Protein AF-X1CPL2-F1 (afdb_monomer_lite)

InterPro domains:
  IPR000212 UvrD-like helicase [PTHR11070] (1-160)
  IPR014017 UvrD-like helicase, C-terminal [PF13361] (1-153)
  IPR014017 UvrD-like helicase, C-terminal [PS51217] (1-204)
  IPR027417 P-loop containing nucleoside triphosphate hydrolase [G3DSA:3.40.50.300] (1-91)
  IPR027417 P-loop containing nucleoside triphosphate hydrolase [SSF52540] (1-166)

Foldseek 3Di:
DVVVCVPDPDDDDDDDDDPDPDDDDDDDDDDPDLLRVLVVVVVVLVVVVVVVDDPVVDDDDDDDPVSVLSNVVVCVVVVPDDDDPVDADPCRDLLNLLLVLLVVCVVPVLPLVSQQSPLVLQPPDDNVNSSQLSVVLVPDDPSLVCLQPDPVQLVSCVVDPDDPVSSVVVSVLSNVLSVCVVPHDPVSSSVVVSVSCVVSDPPD

Sequence (204 aa):
ANESIKHNLSQYKKQMHTTRKNGMKPIHVSTESDGYQAEFIVNMINQLKLEEYNLDDIAVLYRAGYHSLRIELELQKYKIPYIVQSGVSFFERAHVKDLLAHLRVIQNPQDEISWSRILTLFQGIGKKTSSKIFDMISAINNPLENLISNNNLASLLSKLKISKLVREEICDYLKRFFISIKYNKPDEVINKLIHQLRKYLKIQ

Radius of gyration: 25.04 Å; chains: 1; bounding box: 66×41×58 Å

pLDDT: mean 88.02, std 8.52, range [36.19, 97.19]

Secondary structure (DSSP, 8-state):
-HHHHTT-SS---------S---PPPP----SSHHHHHHHHHHHHHHHHHTT--GGG-----SSGGGHHHHHHHHHHTT------SSS-GGGSHHHHHHHHHHHHHH-TT-HHHHHHHHTTSTT--HHHHHHHHHHHHTSSSHHHHHHH-THHHHHHTTSS--HHHHHHHHHHHHHHHHHHHHS-HHHHHHHHHHHHTTTS---

Organism: NCBI:txid412755

Structure (mmCIF, N/CA/C/O backbone):
data_AF-X1CPL2-F1
#
_entry.id   AF-X1CPL2-F1
#
loop_
_atom_site.group_PDB
_atom_site.id
_atom_site.type_symbol
_atom_site.label_atom_id
_atom_site.label_alt_id
_atom_site.label_comp_id
_atom_site.label_asym_id
_atom_site.label_entity_id
_atom_site.label_seq_id
_atom_site.pdbx_PDB_ins_code
_atom_site.Cartn_x
_atom_site.Cartn_y
_atom_site.Cartn_z
_atom_site.occupancy
_atom_site.B_iso_or_equiv
_atom_site.auth_seq_id
_atom_site.auth_comp_id
_atom_site.auth_asym_id
_atom_site.auth_atom_id
_atom_site.pdbx_PDB_model_num
ATOM 1 N N . ALA A 1 1 ? -27.237 6.802 21.706 1.00 82.62 1 ALA A N 1
ATOM 2 C CA . ALA A 1 1 ? -27.663 7.482 20.461 1.00 82.62 1 ALA A CA 1
ATOM 3 C C . ALA A 1 1 ? -28.615 8.648 20.741 1.00 82.62 1 ALA A C 1
ATOM 5 O O . ALA A 1 1 ? -28.177 9.780 20.596 1.00 82.62 1 ALA A O 1
ATOM 6 N N . ASN A 1 2 ? -29.856 8.406 21.200 1.00 89.31 2 ASN A N 1
ATOM 7 C CA . ASN A 1 2 ? -30.831 9.478 21.481 1.00 89.31 2 ASN A CA 1
ATOM 8 C C . ASN A 1 2 ? -30.301 10.566 22.434 1.00 89.31 2 ASN A C 1
ATOM 10 O O . ASN A 1 2 ? -30.502 11.739 22.162 1.00 89.31 2 ASN A O 1
ATOM 14 N N . GLU A 1 3 ? -29.584 10.211 23.505 1.00 90.00 3 GLU A N 1
ATOM 15 C CA . GLU A 1 3 ? -28.997 11.230 24.397 1.00 90.00 3 GLU A CA 1
ATOM 16 C C . GLU A 1 3 ? -27.909 12.068 23.712 1.00 90.00 3 GLU A C 1
ATOM 18 O O . GLU A 1 3 ? -27.885 13.281 23.858 1.00 90.00 3 GLU A O 1
ATOM 23 N N . SER A 1 4 ? -27.059 11.450 22.888 1.00 88.88 4 SER A N 1
ATOM 24 C CA . SER A 1 4 ? -25.983 12.162 22.189 1.00 88.88 4 SER A CA 1
ATOM 25 C C . SER A 1 4 ? -26.521 13.200 21.196 1.00 88.88 4 SER A C 1
ATOM 27 O O . SER A 1 4 ? -26.002 14.310 21.147 1.00 88.88 4 SER A O 1
ATOM 29 N N . ILE A 1 5 ? -27.585 12.884 20.443 1.00 88.56 5 ILE A N 1
ATOM 30 C CA . ILE A 1 5 ? -28.120 13.805 19.427 1.00 88.56 5 ILE A CA 1
ATOM 31 C C . ILE A 1 5 ? -28.872 15.000 20.035 1.00 88.56 5 ILE A C 1
ATOM 33 O O . ILE A 1 5 ? -28.936 16.051 19.402 1.00 88.56 5 ILE A O 1
ATOM 37 N N . LYS A 1 6 ? -29.400 14.895 21.268 1.00 89.69 6 LYS A N 1
ATOM 38 C CA . LYS A 1 6 ? -30.133 15.985 21.951 1.00 89.69 6 LYS A CA 1
ATOM 39 C C . LYS A 1 6 ? -29.316 17.271 22.105 1.00 89.69 6 LYS A C 1
ATOM 41 O O . LYS A 1 6 ? -29.906 18.343 22.166 1.00 89.69 6 LYS A O 1
ATOM 46 N N . HIS A 1 7 ? -27.989 17.173 22.135 1.00 90.38 7 HIS A N 1
ATOM 47 C CA . HIS A 1 7 ? -27.097 18.325 22.268 1.00 90.38 7 HIS A CA 1
ATOM 48 C C . HIS A 1 7 ? -26.978 19.177 20.989 1.00 90.38 7 HIS A C 1
ATOM 50 O O . HIS A 1 7 ? -26.441 20.281 21.043 1.00 90.38 7 HIS A O 1
ATOM 56 N N . ASN A 1 8 ? -27.492 18.713 19.844 1.00 92.06 8 ASN A N 1
ATOM 57 C CA . ASN A 1 8 ? -27.474 19.489 18.604 1.00 92.06 8 ASN A CA 1
ATOM 58 C C . ASN A 1 8 ? -28.511 20.625 18.651 1.00 92.06 8 ASN A C 1
ATOM 60 O O . ASN A 1 8 ? -29.707 20.363 18.800 1.00 92.06 8 ASN A O 1
ATOM 64 N N . LEU A 1 9 ? -28.056 21.871 18.459 1.00 91.00 9 LEU A N 1
ATOM 65 C CA . LEU A 1 9 ? -28.893 23.082 18.511 1.00 91.00 9 LEU A CA 1
ATOM 66 C C . LEU A 1 9 ? -29.925 23.144 17.373 1.00 91.00 9 LEU A C 1
ATOM 68 O O . LEU A 1 9 ? -31.093 23.443 17.605 1.00 91.00 9 LEU A O 1
ATOM 72 N N . SER A 1 10 ? -29.504 22.813 16.152 1.00 90.25 10 SER A N 1
ATOM 73 C CA . SER A 1 10 ? -30.337 22.881 14.946 1.00 90.25 10 SER A CA 1
ATOM 74 C C . SER A 1 10 ? -30.706 21.476 14.479 1.00 90.25 10 SER A C 1
ATOM 76 O O . SER A 1 10 ? -30.096 20.937 13.557 1.00 90.25 10 SER A O 1
ATOM 78 N N . GLN A 1 11 ? -31.685 20.855 15.141 1.00 86.62 11 GLN A N 1
ATOM 79 C CA . GLN A 1 11 ? -32.172 19.522 14.776 1.00 86.62 11 GLN A CA 1
ATOM 80 C C . GLN A 1 11 ? -33.695 19.456 14.688 1.00 86.62 11 GLN A C 1
ATOM 82 O O . GLN A 1 11 ? -34.414 20.120 15.435 1.00 86.62 11 GLN A O 1
ATOM 87 N N . TYR A 1 12 ? -34.186 18.557 13.838 1.00 89.38 12 TYR A N 1
ATOM 88 C CA . TYR A 1 12 ? -35.577 18.132 13.890 1.00 89.38 12 TYR A CA 1
ATOM 89 C C . TYR A 1 12 ? -35.786 17.199 15.087 1.00 89.38 12 TYR A C 1
ATOM 91 O O . TYR A 1 12 ? -35.110 16.172 15.205 1.00 89.38 12 TYR A O 1
ATOM 99 N N . LYS A 1 13 ? -36.722 17.541 15.979 1.00 87.94 13 LYS A N 1
ATOM 100 C CA . LYS A 1 13 ? -37.005 16.735 17.173 1.00 87.94 13 LYS A CA 1
ATOM 101 C C . LYS A 1 13 ? -37.645 15.409 16.762 1.00 87.94 13 LYS A C 1
ATOM 103 O O . LYS A 1 13 ? -38.765 15.375 16.266 1.00 87.94 13 LYS A O 1
ATOM 108 N N . LYS A 1 14 ? -36.931 14.312 17.004 1.00 87.81 14 LYS A N 1
ATOM 109 C CA . LYS A 1 14 ? -37.417 12.943 16.811 1.00 87.81 14 LYS A CA 1
ATOM 110 C C . LYS A 1 14 ? -36.981 12.066 17.978 1.00 87.81 14 LYS A C 1
ATOM 112 O O . LYS A 1 14 ? -35.884 12.240 18.505 1.00 87.81 14 LYS A O 1
ATOM 117 N N . GLN A 1 15 ? -37.827 11.118 18.365 1.00 85.25 15 GLN A N 1
ATOM 118 C CA . GLN A 1 15 ? -37.477 10.065 19.315 1.00 85.25 15 GLN A CA 1
ATOM 119 C C . GLN A 1 15 ? -37.459 8.733 18.574 1.00 85.25 15 GLN A C 1
ATOM 121 O O . GLN A 1 15 ? -38.441 8.351 17.944 1.00 85.25 15 GLN A O 1
ATOM 126 N N . MET A 1 16 ? -36.313 8.053 18.603 1.00 87.94 16 MET A N 1
ATOM 127 C CA . MET A 1 16 ? -36.180 6.724 18.014 1.00 87.94 16 MET A CA 1
ATOM 128 C C . MET A 1 16 ? -36.396 5.674 19.098 1.00 87.94 16 MET A C 1
ATOM 130 O O . MET A 1 16 ? -35.752 5.732 20.147 1.00 87.94 16 MET A O 1
ATOM 134 N N . HIS A 1 17 ? -37.265 4.705 18.832 1.00 89.31 17 HIS A N 1
ATOM 135 C CA . HIS A 1 17 ? -37.522 3.575 19.721 1.00 89.31 17 HIS A CA 1
ATOM 136 C C . HIS A 1 17 ? -36.977 2.291 19.091 1.00 89.31 17 HIS A C 1
ATOM 138 O O . HIS A 1 17 ? -37.075 2.097 17.881 1.00 89.31 17 HIS A O 1
ATOM 144 N N . THR A 1 18 ? -36.375 1.426 19.908 1.00 88.38 18 THR A N 1
ATOM 145 C CA . THR A 1 18 ? -35.890 0.114 19.459 1.00 88.38 18 THR A CA 1
ATOM 146 C C . THR A 1 18 ? -37.011 -0.915 19.536 1.00 88.38 18 THR A C 1
ATOM 148 O O . THR A 1 18 ? -37.736 -0.969 20.525 1.00 88.38 18 THR A O 1
ATOM 151 N N . THR A 1 19 ? -37.130 -1.759 18.513 1.00 92.25 19 THR A N 1
ATOM 152 C CA . THR A 1 19 ? -37.981 -2.961 18.539 1.00 92.25 19 THR A CA 1
ATOM 153 C C . THR A 1 19 ? -37.233 -4.188 19.068 1.00 92.25 19 THR A C 1
ATOM 155 O O . THR A 1 19 ? -37.851 -5.184 19.440 1.00 92.25 19 THR A O 1
ATOM 158 N N . ARG A 1 20 ? -35.895 -4.126 19.128 1.00 88.50 20 ARG A N 1
ATOM 159 C CA . ARG A 1 20 ? -35.034 -5.192 19.657 1.00 88.50 20 ARG A CA 1
ATOM 160 C C . ARG A 1 20 ? -34.964 -5.109 21.184 1.00 88.50 20 ARG A C 1
ATOM 162 O O . ARG A 1 20 ? -34.858 -4.010 21.732 1.00 88.50 20 ARG A O 1
ATOM 169 N N . LYS A 1 21 ? -34.999 -6.271 21.850 1.00 83.88 21 LYS A N 1
ATOM 170 C CA . LYS A 1 21 ? -34.791 -6.408 23.304 1.00 83.88 21 LYS A CA 1
ATOM 171 C C . LYS A 1 21 ? -33.325 -6.121 23.667 1.00 83.88 21 LYS A C 1
ATOM 173 O O . LYS A 1 21 ? -32.481 -6.068 22.777 1.00 83.88 21 LYS A O 1
ATOM 178 N N . ASN A 1 22 ? -33.058 -5.899 24.959 1.00 77.06 22 ASN A N 1
ATOM 179 C CA . ASN A 1 22 ? -31.744 -5.550 25.519 1.00 77.06 22 ASN A CA 1
ATOM 180 C C . ASN A 1 22 ? -30.566 -6.247 24.820 1.00 77.06 22 ASN A C 1
ATOM 182 O O . ASN A 1 22 ? -30.621 -7.442 24.543 1.00 77.06 22 ASN A O 1
ATOM 186 N N . GLY A 1 23 ? -29.491 -5.493 24.600 1.00 83.25 23 GLY A N 1
ATOM 187 C CA . GLY A 1 23 ? -28.230 -5.994 24.066 1.00 83.25 23 GLY A CA 1
ATOM 188 C C . GLY A 1 23 ? -27.055 -5.607 24.955 1.00 83.25 23 GLY A C 1
ATOM 189 O O . GLY A 1 23 ? -27.213 -4.910 25.963 1.00 83.25 23 GLY A O 1
ATOM 190 N N . MET A 1 24 ? -25.867 -6.050 24.558 1.00 85.88 24 MET A N 1
ATOM 191 C CA . MET A 1 24 ? -24.619 -5.670 25.206 1.00 85.88 24 MET A CA 1
ATOM 192 C C . MET A 1 24 ? -24.434 -4.147 25.163 1.00 85.88 24 MET A C 1
ATOM 194 O O . MET A 1 24 ? -24.690 -3.496 24.146 1.00 85.88 24 MET A O 1
ATOM 198 N N . LYS A 1 25 ? -24.014 -3.563 26.290 1.00 89.25 25 LYS A N 1
ATOM 199 C CA . LYS A 1 25 ? -23.709 -2.131 26.350 1.00 89.25 25 LYS A CA 1
ATOM 200 C C . LYS A 1 25 ? -22.442 -1.841 25.532 1.00 89.25 25 LYS A C 1
ATOM 202 O O . LYS A 1 25 ? -21.525 -2.661 25.558 1.00 89.25 25 LYS A O 1
ATOM 207 N N . PRO A 1 26 ? -22.354 -0.680 24.859 1.00 90.50 26 PRO A N 1
ATOM 208 C CA . PRO A 1 26 ? -21.118 -0.265 24.210 1.00 90.50 26 PRO A CA 1
ATOM 209 C C . PRO A 1 26 ? -19.968 -0.220 25.216 1.00 90.50 26 PRO A C 1
ATOM 211 O O . PRO A 1 26 ? -20.132 0.309 26.318 1.00 90.50 26 PRO A O 1
ATOM 214 N N . ILE A 1 27 ? -18.816 -0.752 24.820 1.00 92.94 27 ILE A N 1
ATOM 215 C CA . ILE A 1 27 ? -17.585 -0.671 25.603 1.00 92.94 27 ILE A CA 1
ATOM 216 C C . ILE A 1 27 ? -16.803 0.556 25.137 1.00 92.94 27 ILE A C 1
ATOM 218 O O . ILE A 1 27 ? -16.657 0.794 23.939 1.00 92.94 27 ILE A O 1
ATOM 222 N N . HIS A 1 28 ? -16.296 1.327 26.095 1.00 94.75 28 HIS A N 1
ATOM 223 C CA . HIS A 1 28 ? -15.323 2.382 25.851 1.00 94.75 28 HIS A CA 1
ATOM 224 C C . HIS A 1 28 ? -13.958 1.920 26.357 1.00 94.75 28 HIS A C 1
ATOM 226 O O . HIS A 1 28 ? -13.841 1.504 27.509 1.00 94.75 28 HIS A O 1
ATOM 232 N N . VAL A 1 29 ? -12.940 2.005 25.504 1.00 95.38 29 VAL A N 1
ATOM 233 C CA . VAL A 1 29 ? -11.567 1.615 25.836 1.00 95.38 29 VAL A CA 1
ATOM 234 C C . VAL A 1 29 ? -10.642 2.782 25.539 1.00 95.38 29 VAL A C 1
ATOM 236 O O . VAL A 1 29 ? -10.638 3.307 24.427 1.00 95.38 29 VAL A O 1
ATOM 239 N N . SER A 1 30 ? -9.861 3.171 26.543 1.00 96.31 30 SER A N 1
ATOM 240 C CA . SER A 1 30 ? -8.767 4.127 26.392 1.00 96.31 30 SER A CA 1
ATOM 241 C C . SER A 1 30 ? -7.473 3.357 26.159 1.00 96.31 30 SER A C 1
ATOM 243 O O . SER A 1 30 ? -7.166 2.432 26.907 1.00 96.31 30 SER A O 1
ATOM 245 N N . THR A 1 31 ? -6.716 3.742 25.139 1.00 96.00 31 THR A N 1
ATOM 246 C CA . THR A 1 31 ? -5.434 3.121 24.784 1.00 96.00 31 THR A CA 1
ATOM 247 C C . THR A 1 31 ? -4.311 4.149 24.842 1.00 96.00 31 THR A C 1
ATOM 249 O O . THR A 1 31 ? -4.548 5.342 24.668 1.00 96.00 31 THR A O 1
ATOM 252 N N . GLU A 1 32 ? -3.078 3.695 25.067 1.00 94.69 32 GLU A N 1
ATOM 253 C CA . GLU A 1 32 ? -1.914 4.579 25.246 1.00 94.69 32 GLU A CA 1
ATOM 254 C C . GLU A 1 32 ? -1.440 5.239 23.943 1.00 94.69 32 GLU A C 1
ATOM 256 O O . GLU A 1 32 ? -0.821 6.299 23.963 1.00 94.69 32 GLU A O 1
ATOM 261 N N . SER A 1 33 ? -1.707 4.607 22.798 1.00 94.94 33 SER A N 1
ATOM 262 C CA . SER A 1 33 ? -1.348 5.124 21.478 1.00 94.94 33 SER A CA 1
ATOM 263 C C . SER A 1 33 ? -2.259 4.564 20.388 1.00 94.94 33 SER A C 1
ATOM 265 O O . SER A 1 33 ? -2.963 3.573 20.601 1.00 94.94 33 SER A O 1
ATOM 267 N N . ASP A 1 34 ? -2.177 5.144 19.190 1.00 92.19 34 ASP A N 1
ATOM 268 C CA . ASP A 1 34 ? -2.834 4.628 17.982 1.00 92.19 34 ASP A CA 1
ATOM 269 C C . ASP A 1 34 ? -2.394 3.189 17.658 1.00 92.19 34 ASP A C 1
ATOM 271 O O . ASP A 1 34 ? -3.161 2.398 17.108 1.00 92.19 34 ASP A O 1
ATOM 275 N N . GLY A 1 35 ? -1.154 2.825 18.013 1.00 93.69 35 GLY A N 1
ATOM 276 C CA . GLY A 1 35 ? -0.635 1.469 17.841 1.00 93.69 35 GLY A CA 1
ATOM 277 C C . GLY A 1 35 ? -1.373 0.458 18.711 1.00 93.69 35 GLY A C 1
ATOM 278 O O . GLY A 1 35 ? -1.881 -0.533 18.190 1.00 93.69 35 GLY A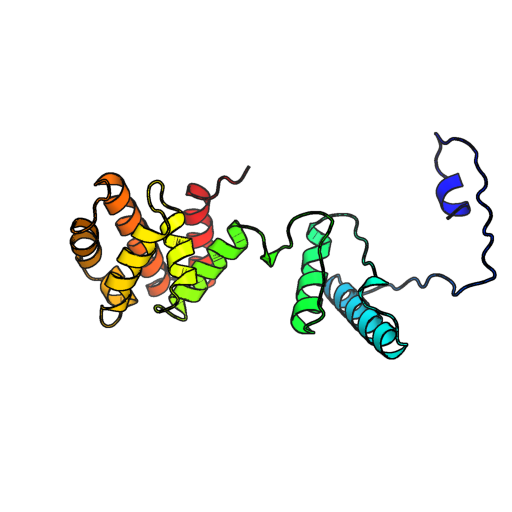 O 1
ATOM 279 N N . TYR A 1 36 ? -1.505 0.760 20.005 1.00 95.88 36 TYR A N 1
ATOM 280 C CA . TYR A 1 36 ? -2.286 -0.062 20.933 1.00 95.88 36 TYR A CA 1
ATOM 281 C C . TYR A 1 36 ? -3.774 -0.076 20.581 1.00 95.88 36 TYR A C 1
ATOM 283 O O . TYR A 1 36 ? -4.432 -1.098 20.757 1.00 95.88 36 TYR A O 1
ATOM 291 N N . GLN A 1 37 ? -4.311 1.022 20.040 1.00 96.25 37 GLN A N 1
ATOM 292 C CA . GLN A 1 37 ? -5.685 1.060 19.542 1.00 96.25 37 GLN A CA 1
ATOM 293 C C . GLN A 1 37 ? -5.904 0.052 18.407 1.00 96.25 37 GLN A C 1
ATOM 295 O O . GLN A 1 37 ? -6.864 -0.716 18.441 1.00 96.25 37 GLN A O 1
ATOM 300 N N . ALA A 1 38 ? -5.018 0.036 17.409 1.00 96.19 38 ALA A N 1
ATOM 301 C CA . ALA A 1 38 ? -5.118 -0.892 16.287 1.00 96.19 38 ALA A CA 1
ATOM 302 C C . ALA A 1 38 ? -4.947 -2.354 16.725 1.00 96.19 38 ALA A C 1
ATOM 304 O O . ALA A 1 38 ? -5.703 -3.217 16.282 1.00 96.19 38 ALA A O 1
ATOM 305 N N . GLU A 1 39 ? -4.004 -2.628 17.628 1.00 96.06 39 GLU A N 1
ATOM 306 C CA . GLU A 1 39 ? -3.816 -3.964 18.200 1.00 96.06 39 GLU A CA 1
ATOM 307 C C . GLU A 1 39 ? -5.048 -4.421 18.991 1.00 96.06 39 GLU A C 1
ATOM 309 O O . GLU A 1 39 ? -5.518 -5.544 18.808 1.00 96.06 39 GLU A O 1
ATOM 314 N N . PHE A 1 40 ? -5.634 -3.535 19.801 1.00 96.81 40 PHE A N 1
ATOM 315 C CA . PHE A 1 40 ? -6.878 -3.810 20.515 1.00 96.81 40 PHE A CA 1
ATOM 316 C C . PHE A 1 40 ? -8.022 -4.163 19.553 1.00 96.81 40 PHE A C 1
ATOM 318 O O . PHE A 1 40 ? -8.731 -5.143 19.777 1.00 96.81 40 PHE A O 1
ATOM 325 N N . ILE A 1 41 ? -8.177 -3.408 18.458 1.00 97.00 41 ILE A N 1
ATOM 326 C CA . ILE A 1 41 ? -9.192 -3.683 17.429 1.00 97.00 41 ILE A CA 1
ATOM 327 C C . ILE A 1 41 ? -8.978 -5.071 16.815 1.00 97.00 41 ILE A C 1
ATOM 329 O O . ILE A 1 41 ? -9.931 -5.837 16.699 1.00 97.00 41 ILE A O 1
ATOM 333 N N . VAL A 1 42 ? -7.742 -5.423 16.452 1.00 97.06 42 VAL A N 1
ATOM 334 C CA . VAL A 1 42 ? -7.432 -6.740 15.874 1.00 97.06 42 VAL A CA 1
ATOM 335 C C . VAL A 1 42 ? -7.695 -7.874 16.867 1.00 97.06 42 VAL A C 1
ATOM 337 O O . VAL A 1 42 ? -8.290 -8.887 16.496 1.00 97.06 42 VAL A O 1
ATOM 340 N N . ASN A 1 43 ? -7.317 -7.697 18.132 1.00 96.56 43 ASN A N 1
ATOM 341 C CA . ASN A 1 43 ? -7.596 -8.674 19.183 1.00 96.56 43 ASN A CA 1
ATOM 342 C C . ASN A 1 43 ? -9.104 -8.868 19.385 1.00 96.56 43 ASN A C 1
ATOM 344 O O . ASN A 1 43 ? -9.560 -10.004 19.488 1.00 96.56 43 ASN A O 1
ATOM 348 N N . MET A 1 44 ? -9.884 -7.784 19.345 1.00 96.38 44 MET A N 1
ATOM 349 C CA . MET A 1 44 ? -11.345 -7.844 19.412 1.00 96.38 44 MET A CA 1
ATOM 350 C C . MET A 1 44 ? -11.950 -8.573 18.205 1.00 96.38 44 MET A C 1
ATOM 352 O O . MET A 1 44 ? -12.827 -9.412 18.376 1.00 96.38 44 MET A O 1
ATOM 356 N N . ILE A 1 45 ? -11.462 -8.314 16.986 1.00 97.19 45 ILE A N 1
ATOM 357 C CA . ILE A 1 45 ? -11.908 -9.031 15.778 1.00 97.19 45 ILE A CA 1
ATOM 358 C C . ILE A 1 45 ? -11.634 -10.533 15.908 1.00 97.19 45 ILE A C 1
ATOM 360 O O . ILE A 1 45 ? -12.502 -11.350 15.605 1.00 97.19 45 ILE A O 1
ATOM 364 N N . ASN A 1 46 ? -10.444 -10.910 16.382 1.00 96.19 46 ASN A N 1
ATOM 365 C CA . ASN A 1 46 ? -10.097 -12.313 16.592 1.00 96.19 46 ASN A CA 1
ATOM 366 C C . ASN A 1 46 ? -10.969 -12.963 17.672 1.00 96.19 46 ASN A C 1
ATOM 368 O O . ASN A 1 46 ? -11.398 -14.098 17.487 1.00 96.19 46 ASN A O 1
ATOM 372 N N . GLN A 1 47 ? -11.270 -12.247 18.759 1.00 95.62 47 GLN A N 1
ATOM 373 C CA . GLN A 1 47 ? -12.193 -12.727 19.784 1.00 95.62 47 GLN A CA 1
ATOM 374 C C . GLN A 1 47 ? -13.595 -12.959 19.207 1.00 95.62 47 GLN A C 1
ATOM 376 O O . GLN A 1 47 ? -14.143 -14.043 19.369 1.00 95.62 47 GLN A O 1
ATOM 381 N N . LEU A 1 48 ? -14.148 -11.994 18.468 1.00 95.12 48 LEU A N 1
ATOM 382 C CA . LEU A 1 48 ? -15.461 -12.134 17.829 1.00 95.12 48 LEU A CA 1
ATOM 383 C C . LEU A 1 48 ? -15.492 -13.301 16.834 1.00 95.12 48 LEU A C 1
ATOM 385 O O . LEU A 1 48 ? -16.484 -14.015 16.740 1.00 95.12 48 LEU A O 1
ATOM 389 N N . LYS A 1 49 ? -14.386 -13.559 16.134 1.00 94.69 49 LYS A N 1
ATOM 390 C CA . LYS A 1 49 ? -14.270 -14.728 15.258 1.00 94.69 49 LYS A CA 1
ATOM 391 C C . LYS A 1 49 ? -14.306 -16.052 16.034 1.00 94.69 49 LYS A C 1
ATOM 393 O O . LYS A 1 49 ? -14.864 -17.024 15.533 1.00 94.69 49 LYS A O 1
ATOM 398 N N . LEU A 1 50 ? -13.716 -16.106 17.233 1.00 95.00 50 LEU A N 1
ATOM 399 C CA . LEU A 1 50 ? -13.826 -17.270 18.128 1.00 95.00 50 LEU A CA 1
ATOM 400 C C . LEU A 1 50 ? -15.256 -17.450 18.657 1.00 95.00 50 LEU A C 1
ATOM 402 O O . LEU A 1 50 ? -15.665 -18.575 18.918 1.00 95.00 50 LEU A O 1
ATOM 406 N N . GLU A 1 51 ? -16.013 -16.360 18.765 1.00 94.69 51 GLU A N 1
ATOM 407 C CA . GLU A 1 51 ? -17.446 -16.342 19.088 1.00 94.69 51 GLU A CA 1
ATOM 408 C C . GLU A 1 51 ? -18.347 -16.585 17.852 1.00 94.69 51 GLU A C 1
ATOM 410 O O . GLU A 1 51 ? -19.542 -16.310 17.897 1.00 94.69 51 GLU A O 1
ATOM 415 N N . GLU A 1 52 ? -17.784 -17.105 16.753 1.00 93.94 52 GLU A N 1
ATOM 416 C CA . GLU A 1 52 ? -18.474 -17.477 15.504 1.00 93.94 52 GLU A CA 1
ATOM 417 C C . GLU A 1 52 ? -19.110 -16.320 14.708 1.00 93.94 52 GLU A C 1
ATOM 419 O O . GLU A 1 52 ? -19.928 -16.550 13.814 1.00 93.94 52 GLU A O 1
ATOM 424 N N . TYR A 1 53 ? -18.705 -15.069 14.949 1.00 95.31 53 TYR A N 1
ATOM 425 C CA . TYR A 1 53 ? -19.096 -13.956 14.077 1.00 95.31 53 TYR A CA 1
ATOM 426 C C . TYR A 1 53 ? -18.342 -14.000 12.741 1.00 95.31 53 TYR A C 1
ATOM 428 O O . TYR A 1 53 ? -17.129 -14.245 12.694 1.00 95.31 53 TYR A O 1
ATOM 436 N N . ASN A 1 54 ? -19.038 -13.690 11.641 1.00 96.00 54 ASN A N 1
ATOM 437 C CA . ASN A 1 54 ? -18.388 -13.527 10.344 1.00 96.00 54 ASN A CA 1
ATOM 438 C C . ASN A 1 54 ? -17.666 -12.179 10.285 1.00 96.00 54 ASN A C 1
ATOM 440 O O . ASN A 1 54 ? -18.102 -11.189 10.868 1.00 96.00 54 ASN A O 1
ATOM 444 N N . LEU A 1 55 ? -16.580 -12.109 9.514 1.00 95.56 55 LEU A N 1
ATOM 445 C CA . LEU A 1 55 ? -15.865 -10.844 9.310 1.00 95.56 55 LEU A CA 1
ATOM 446 C C . LEU A 1 55 ? -16.734 -9.793 8.606 1.00 95.56 55 LEU A C 1
ATOM 448 O O . LEU A 1 55 ? -16.578 -8.607 8.878 1.00 95.56 55 LEU A O 1
ATOM 452 N N . ASP A 1 56 ? -17.679 -10.228 7.771 1.00 95.44 56 ASP A N 1
ATOM 453 C CA . ASP A 1 56 ? -18.628 -9.349 7.079 1.00 95.44 56 ASP A CA 1
ATOM 454 C C . ASP A 1 56 ? -19.624 -8.668 8.038 1.00 95.44 56 ASP A C 1
ATOM 456 O O . ASP A 1 56 ? -20.213 -7.643 7.691 1.00 95.44 56 ASP A O 1
ATOM 460 N N . ASP A 1 57 ? -19.770 -9.187 9.263 1.00 94.31 57 ASP A N 1
ATOM 461 C CA . ASP A 1 57 ? -20.602 -8.596 10.317 1.00 94.31 57 ASP A CA 1
ATOM 462 C C . ASP A 1 57 ? -19.850 -7.519 11.125 1.00 94.31 57 ASP A C 1
ATOM 464 O O . ASP A 1 57 ? -20.440 -6.842 11.975 1.00 94.31 57 ASP A O 1
ATOM 468 N N . ILE A 1 58 ? -18.546 -7.338 10.876 1.00 96.00 58 ILE A N 1
ATOM 469 C CA . ILE A 1 58 ? -17.677 -6.442 11.642 1.00 96.00 58 ILE A CA 1
ATOM 470 C C . ILE A 1 58 ? -17.274 -5.234 10.794 1.00 96.00 58 ILE A C 1
ATOM 472 O O . ILE A 1 58 ? -16.651 -5.352 9.742 1.00 96.00 58 ILE A O 1
ATOM 476 N N . ALA A 1 59 ? -17.556 -4.035 11.306 1.00 95.56 59 ALA A N 1
ATOM 477 C CA . ALA A 1 59 ? -17.142 -2.779 10.690 1.00 95.56 59 ALA A CA 1
ATOM 478 C C . ALA A 1 59 ? -16.309 -1.931 11.657 1.00 95.56 59 ALA A C 1
ATOM 480 O O . ALA A 1 59 ? -16.696 -1.708 12.805 1.00 95.56 59 ALA A O 1
ATOM 481 N N . VAL A 1 60 ? -15.190 -1.396 11.163 1.00 94.81 60 VAL A N 1
ATOM 482 C CA . VAL A 1 60 ? -14.355 -0.434 11.892 1.00 94.81 60 VAL A CA 1
ATOM 483 C C . VAL A 1 60 ? -14.563 0.953 11.292 1.00 94.81 60 VAL A C 1
ATOM 485 O O . VAL A 1 60 ? -14.201 1.211 10.145 1.00 94.81 60 VAL A O 1
ATOM 488 N N . LEU A 1 61 ? -15.165 1.852 12.070 1.00 94.31 61 LEU A N 1
ATOM 489 C CA . LEU A 1 61 ? -15.470 3.218 11.646 1.00 94.31 61 LEU A CA 1
ATOM 490 C C . LEU A 1 61 ? -14.436 4.196 12.204 1.00 94.31 61 LEU A C 1
ATOM 492 O O . LEU A 1 61 ? -14.109 4.165 13.388 1.00 94.31 61 LEU A O 1
ATOM 496 N N . TYR A 1 62 ? -13.959 5.108 11.359 1.00 91.94 62 TYR A N 1
ATOM 497 C CA . TYR A 1 62 ? -12.966 6.115 11.727 1.00 91.94 62 TYR A CA 1
ATOM 498 C C . TYR A 1 62 ? -13.288 7.479 11.110 1.00 91.94 62 TYR A C 1
ATOM 500 O O . TYR A 1 62 ? -13.951 7.590 10.080 1.00 91.94 62 TYR A O 1
ATOM 508 N N . ARG A 1 63 ? -12.808 8.550 11.757 1.00 89.25 63 ARG A N 1
ATOM 509 C CA . ARG A 1 63 ? -13.138 9.936 11.384 1.00 89.25 63 ARG A CA 1
ATOM 510 C C . ARG A 1 63 ? -12.428 10.445 10.126 1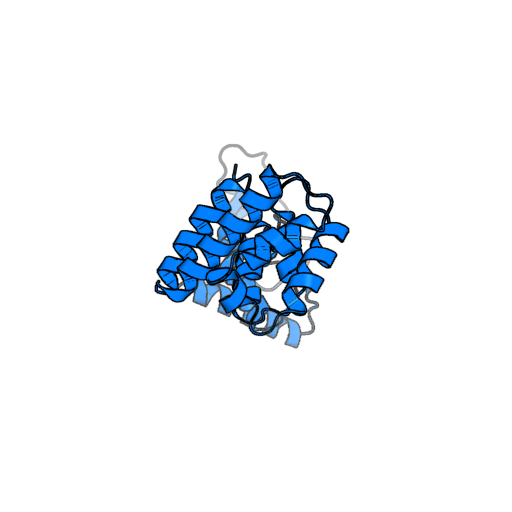.00 89.25 63 ARG A C 1
ATOM 512 O O . ARG A 1 63 ? -13.001 11.275 9.417 1.00 89.25 63 ARG A O 1
ATOM 519 N N . ALA A 1 64 ? -11.190 10.009 9.897 1.00 86.75 64 ALA A N 1
ATOM 520 C CA . ALA A 1 64 ? -10.307 10.503 8.844 1.00 86.75 64 ALA A CA 1
ATOM 521 C C . ALA A 1 64 ? -9.418 9.377 8.300 1.00 86.75 64 ALA A C 1
ATOM 523 O O . ALA A 1 64 ? -9.046 8.467 9.036 1.00 86.75 64 ALA A O 1
ATOM 524 N N . GLY A 1 65 ? -9.051 9.458 7.018 1.00 81.94 65 GLY A N 1
ATOM 525 C CA . GLY A 1 65 ? -8.336 8.381 6.326 1.00 81.94 65 GLY A CA 1
ATOM 526 C C . GLY A 1 65 ? -6.947 8.056 6.884 1.00 81.94 65 GLY A C 1
ATOM 527 O O . GLY A 1 65 ? -6.481 6.944 6.705 1.00 81.94 65 GLY A O 1
ATOM 528 N N . TYR A 1 66 ? -6.276 8.974 7.583 1.00 83.06 66 TYR A N 1
ATOM 529 C CA . TYR A 1 66 ? -4.972 8.666 8.184 1.00 83.06 66 TYR A CA 1
ATOM 530 C C . TYR A 1 66 ? -5.080 7.728 9.401 1.00 83.06 66 TYR A C 1
ATOM 532 O O . TYR A 1 66 ? -4.110 7.039 9.704 1.00 83.06 66 TYR A O 1
ATOM 540 N N . HIS A 1 67 ? -6.253 7.628 10.045 1.00 88.38 67 HIS A N 1
ATOM 541 C CA . HIS A 1 67 ? -6.488 6.650 11.115 1.00 88.38 67 HIS A CA 1
ATOM 542 C C . HIS A 1 67 ? -6.546 5.207 10.590 1.00 88.38 67 HIS A C 1
ATOM 544 O O . HIS A 1 67 ? -6.276 4.276 11.344 1.00 88.38 67 HIS A O 1
ATOM 550 N N . SER A 1 68 ? -6.868 4.996 9.305 1.00 90.12 68 SER A N 1
ATOM 551 C CA . SER A 1 68 ? -6.960 3.639 8.751 1.00 90.12 68 SER A CA 1
ATOM 552 C C . SER A 1 68 ? -5.596 2.964 8.650 1.00 90.12 68 SER A C 1
ATOM 554 O O . SER A 1 68 ? -5.510 1.761 8.856 1.00 90.12 68 SER A O 1
ATOM 556 N N . LEU A 1 69 ? -4.521 3.727 8.419 1.00 90.44 69 LEU A N 1
ATOM 557 C CA . LEU A 1 69 ? -3.181 3.188 8.176 1.00 90.44 69 LEU A CA 1
ATOM 558 C C . LEU A 1 69 ? -2.731 2.212 9.267 1.00 90.44 69 LEU A C 1
ATOM 560 O O . LEU A 1 69 ? -2.258 1.119 8.963 1.00 90.44 69 LEU A O 1
ATOM 564 N N . ARG A 1 70 ? -2.869 2.599 10.540 1.00 92.56 70 ARG A N 1
ATOM 565 C CA . ARG A 1 70 ? -2.400 1.762 11.649 1.00 92.56 70 ARG A CA 1
ATOM 566 C C . ARG A 1 70 ? -3.230 0.486 11.789 1.00 92.56 70 ARG A C 1
ATOM 568 O O . ARG A 1 70 ? -2.668 -0.575 12.040 1.00 92.56 70 ARG A O 1
ATOM 575 N N . ILE A 1 71 ? -4.535 0.589 11.555 1.00 94.56 71 ILE A N 1
ATOM 576 C CA . ILE A 1 71 ? -5.466 -0.542 11.571 1.00 94.56 71 ILE A CA 1
ATOM 577 C C . ILE A 1 71 ? -5.155 -1.494 10.407 1.00 94.56 71 ILE A C 1
ATOM 579 O O . ILE A 1 71 ? -5.003 -2.691 10.623 1.00 94.56 71 ILE A O 1
ATOM 583 N N . GLU A 1 72 ? -4.978 -0.970 9.191 1.00 93.94 72 GLU A N 1
ATOM 584 C CA . GLU A 1 72 ? -4.617 -1.736 7.990 1.00 93.94 72 GLU A CA 1
ATOM 585 C C . GLU A 1 72 ? -3.291 -2.495 8.166 1.00 93.94 72 GLU A C 1
ATOM 587 O O . GLU A 1 72 ? -3.188 -3.651 7.754 1.00 93.94 72 GLU A O 1
ATOM 592 N N . LEU A 1 73 ? -2.289 -1.868 8.797 1.00 93.31 73 LEU A N 1
ATOM 593 C CA . LEU A 1 73 ? -0.996 -2.487 9.105 1.00 93.31 73 LEU A CA 1
ATOM 594 C C . LEU A 1 73 ? -1.133 -3.679 10.059 1.00 93.31 73 LEU A C 1
ATOM 596 O O . LEU A 1 73 ? -0.594 -4.749 9.773 1.00 93.31 73 LEU A O 1
ATOM 600 N N . GLU A 1 74 ? -1.852 -3.517 11.174 1.00 95.56 74 GLU A N 1
ATOM 601 C CA . GLU A 1 74 ? -2.055 -4.621 12.121 1.00 95.56 74 GLU A CA 1
ATOM 602 C C . GLU A 1 74 ? -2.936 -5.721 11.496 1.00 95.56 74 GLU A C 1
ATOM 604 O O . GLU A 1 74 ? -2.582 -6.895 11.573 1.00 95.56 74 GLU A O 1
ATOM 609 N N . LEU A 1 75 ? -4.009 -5.380 10.771 1.00 95.25 75 LEU A N 1
ATOM 610 C CA . LEU A 1 75 ? -4.827 -6.370 10.052 1.00 95.25 75 LEU A CA 1
ATOM 611 C C .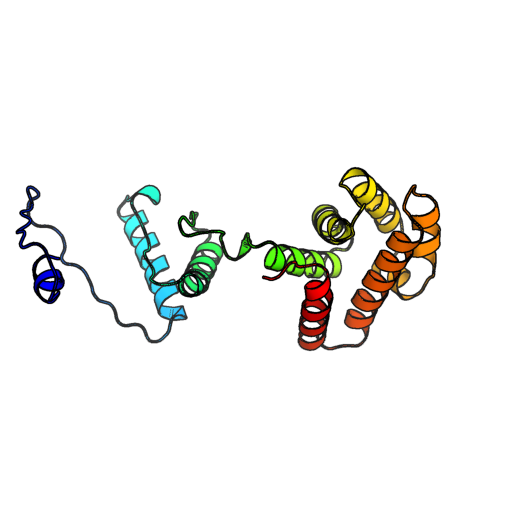 LEU A 1 75 ? -3.988 -7.204 9.071 1.00 95.25 75 LEU A C 1
ATOM 613 O O . LEU A 1 75 ? -4.111 -8.429 9.048 1.00 95.25 75 LEU A O 1
ATOM 617 N N . GLN A 1 76 ? -3.091 -6.571 8.303 1.00 92.31 76 GLN A N 1
ATOM 618 C CA . GLN A 1 76 ? -2.179 -7.288 7.404 1.00 92.31 76 GLN A CA 1
ATOM 619 C C . GLN A 1 76 ? -1.183 -8.175 8.150 1.00 92.31 76 GLN A C 1
ATOM 621 O O . GLN A 1 76 ? -0.968 -9.320 7.747 1.00 92.31 76 GLN A O 1
ATOM 626 N N . LYS A 1 77 ? -0.592 -7.674 9.240 1.00 93.69 77 LYS A N 1
ATOM 627 C CA . LYS A 1 77 ? 0.338 -8.435 10.087 1.00 93.69 77 LYS A CA 1
ATOM 628 C C . LYS A 1 77 ? -0.304 -9.723 10.607 1.00 93.69 77 LYS A C 1
ATOM 630 O O . LYS A 1 77 ? 0.332 -10.774 10.566 1.00 93.69 77 LYS A O 1
ATOM 635 N N . TYR A 1 78 ? -1.570 -9.658 11.019 1.00 94.06 78 TYR A N 1
ATOM 636 C CA . TYR A 1 78 ? -2.348 -10.814 11.476 1.00 94.06 78 TYR A CA 1
ATOM 637 C C . TYR A 1 78 ? -3.074 -11.568 10.347 1.00 94.06 78 TYR A C 1
ATOM 639 O O . TYR A 1 78 ? -3.787 -12.532 10.614 1.00 94.06 78 TYR A O 1
ATOM 647 N N . LYS A 1 79 ? -2.869 -11.175 9.080 1.00 94.38 79 LYS A N 1
ATOM 648 C CA . LYS A 1 79 ? -3.483 -11.782 7.884 1.00 94.38 79 LYS A CA 1
ATOM 649 C C . LYS A 1 79 ? -5.016 -11.840 7.942 1.00 94.38 79 LYS A C 1
ATOM 651 O O . LYS A 1 79 ? -5.625 -12.791 7.453 1.00 94.38 79 LYS A O 1
ATOM 656 N N . ILE A 1 80 ? -5.640 -10.823 8.529 1.00 95.00 80 ILE A N 1
ATOM 657 C CA . ILE A 1 80 ? -7.097 -10.694 8.582 1.00 95.00 80 ILE A CA 1
ATOM 658 C C . ILE A 1 80 ? -7.561 -10.015 7.286 1.00 95.00 80 ILE A C 1
ATOM 660 O O . ILE A 1 80 ? -7.082 -8.920 6.986 1.00 95.00 80 ILE A O 1
ATOM 664 N N . PRO A 1 81 ? -8.457 -10.634 6.495 1.00 94.00 81 PRO A N 1
ATOM 665 C CA . PRO A 1 81 ? -8.970 -10.016 5.279 1.00 94.00 81 PRO A CA 1
ATOM 666 C C . PRO A 1 81 ? -9.888 -8.840 5.629 1.00 94.00 81 PRO A C 1
ATOM 668 O O . PRO A 1 81 ? -10.682 -8.916 6.564 1.00 94.00 81 PRO A O 1
ATOM 671 N N . TYR A 1 82 ? -9.773 -7.748 4.876 1.00 93.44 82 TYR A N 1
ATOM 672 C CA . TYR A 1 82 ? -10.568 -6.537 5.067 1.00 93.44 82 TYR A CA 1
ATOM 673 C C . TYR A 1 82 ? -10.801 -5.816 3.740 1.00 93.44 82 TYR A C 1
ATOM 675 O O . TYR A 1 82 ? -10.073 -6.020 2.767 1.00 93.44 82 TYR A O 1
ATOM 683 N N . ILE A 1 83 ? -11.799 -4.931 3.727 1.00 91.81 83 ILE A N 1
ATOM 684 C CA . ILE A 1 83 ? -12.091 -4.029 2.612 1.00 91.81 83 ILE A CA 1
ATOM 685 C C . ILE A 1 83 ? -12.195 -2.607 3.164 1.00 91.81 83 ILE A C 1
ATOM 687 O O . ILE A 1 83 ? -12.853 -2.366 4.175 1.00 91.81 83 ILE A O 1
ATOM 691 N N . VAL A 1 84 ? -11.560 -1.649 2.489 1.00 90.31 84 VAL A N 1
ATOM 692 C CA . VAL A 1 84 ? -11.678 -0.223 2.814 1.00 90.31 84 VAL A CA 1
ATOM 693 C C . VAL A 1 84 ? -12.774 0.389 1.942 1.00 90.31 84 VAL A C 1
ATOM 695 O O . VAL A 1 84 ? -12.628 0.445 0.726 1.00 90.31 84 VAL A O 1
ATOM 698 N N . GLN A 1 85 ? -13.873 0.859 2.545 1.00 84.81 85 GLN A N 1
ATOM 699 C CA . GLN A 1 85 ? -14.964 1.508 1.794 1.00 84.81 85 GLN A CA 1
ATOM 700 C C . GLN A 1 85 ? -14.773 3.022 1.601 1.00 84.81 85 GLN A C 1
ATOM 702 O O . GLN A 1 85 ? -15.299 3.598 0.655 1.00 84.81 85 GLN A O 1
ATOM 707 N N . SER A 1 86 ? -14.002 3.685 2.466 1.00 73.31 86 SER A N 1
ATOM 708 C CA . SER A 1 86 ? -13.871 5.154 2.480 1.00 73.31 86 SER A CA 1
ATOM 709 C C . SER A 1 86 ? -12.838 5.711 1.486 1.00 73.31 86 SER A C 1
ATOM 711 O O . SER A 1 86 ? -12.388 6.847 1.637 1.00 73.31 86 SER A O 1
ATOM 713 N N . GLY A 1 87 ? -12.416 4.917 0.501 1.00 76.31 87 GLY A N 1
ATOM 714 C CA . GLY A 1 87 ? -11.388 5.277 -0.473 1.00 76.31 87 GLY A CA 1
ATOM 715 C C . GLY A 1 87 ? -10.438 4.120 -0.768 1.00 76.31 87 GLY A C 1
ATOM 716 O O . GLY A 1 87 ? -10.746 2.963 -0.512 1.00 76.31 87 GLY A O 1
ATOM 717 N N . VAL A 1 88 ? -9.269 4.444 -1.315 1.00 77.62 88 VAL A N 1
ATOM 718 C CA . VAL A 1 88 ? -8.248 3.454 -1.682 1.00 77.62 88 VAL A CA 1
ATOM 719 C C . VAL A 1 88 ? -7.443 3.066 -0.437 1.00 77.62 88 VAL A C 1
ATOM 721 O O . VAL A 1 88 ? -6.938 3.962 0.254 1.00 77.62 88 VAL A O 1
ATOM 724 N N . SER A 1 89 ? -7.294 1.758 -0.175 1.00 81.12 89 SER A N 1
ATOM 725 C CA . SER A 1 89 ? -6.416 1.243 0.891 1.00 81.12 89 SER A CA 1
ATOM 726 C C . SER A 1 89 ? -5.034 1.884 0.788 1.00 81.12 89 SER A C 1
ATOM 728 O O . SER A 1 89 ? -4.555 2.178 -0.313 1.00 81.12 89 SER A O 1
ATOM 730 N N . PHE A 1 90 ? -4.362 2.111 1.918 1.00 79.31 90 PHE A N 1
ATOM 731 C CA . PHE A 1 90 ? -3.035 2.726 1.911 1.00 79.31 90 PHE A CA 1
ATOM 732 C C . PHE A 1 90 ? -2.068 2.008 0.956 1.00 79.31 90 PHE A C 1
ATOM 734 O O . PHE A 1 90 ? -1.409 2.652 0.138 1.00 79.31 90 PHE A O 1
ATOM 741 N N . PHE A 1 91 ? -2.057 0.675 0.994 1.00 79.81 91 PHE A N 1
ATOM 742 C CA . PHE A 1 91 ? -1.217 -0.165 0.136 1.00 79.81 91 PHE A CA 1
ATOM 743 C C . PHE A 1 91 ? -1.656 -0.180 -1.325 1.00 79.81 91 PHE A C 1
ATOM 745 O O . PHE A 1 91 ? -0.899 -0.587 -2.207 1.00 79.81 91 PHE A O 1
ATOM 752 N N . GLU A 1 92 ? -2.880 0.255 -1.600 1.00 84.25 92 GLU A N 1
ATOM 753 C CA . GLU A 1 92 ? -3.415 0.329 -2.947 1.00 84.25 92 GLU A CA 1
ATOM 754 C C . GLU A 1 92 ? -3.124 1.651 -3.652 1.00 84.25 92 GLU A C 1
ATOM 756 O O . GLU A 1 92 ? -3.202 1.701 -4.885 1.00 84.25 92 GLU A O 1
ATOM 761 N N . ARG A 1 93 ? -2.727 2.687 -2.902 1.00 85.94 93 ARG A N 1
ATOM 762 C CA . ARG A 1 93 ? -2.385 4.006 -3.441 1.00 85.94 93 ARG A CA 1
ATOM 763 C C . ARG A 1 93 ? -1.263 3.900 -4.470 1.00 85.94 93 ARG A C 1
ATOM 765 O O . ARG A 1 93 ? -0.243 3.249 -4.240 1.00 85.94 93 ARG A O 1
ATOM 772 N N . ALA A 1 94 ? -1.427 4.600 -5.594 1.00 86.94 94 ALA A N 1
ATOM 773 C CA . ALA A 1 94 ? -0.493 4.525 -6.717 1.00 86.94 94 ALA A CA 1
ATOM 774 C C . ALA A 1 94 ? 0.952 4.857 -6.306 1.00 86.94 94 ALA A C 1
ATOM 776 O O . ALA A 1 94 ? 1.843 4.051 -6.548 1.00 86.94 94 ALA A O 1
ATOM 777 N N . HIS A 1 95 ? 1.158 5.963 -5.585 1.00 87.25 95 HIS A N 1
ATOM 778 C CA . HIS A 1 95 ? 2.483 6.392 -5.126 1.00 87.25 95 HIS A CA 1
ATOM 779 C C . HIS A 1 95 ? 3.141 5.406 -4.150 1.00 87.25 95 HIS A C 1
ATOM 781 O O . HIS A 1 95 ? 4.353 5.211 -4.209 1.00 87.25 95 HIS A O 1
ATOM 787 N N . VAL A 1 96 ? 2.357 4.749 -3.284 1.00 88.25 96 VAL A N 1
ATOM 788 C CA . VAL A 1 96 ? 2.871 3.713 -2.371 1.00 88.25 96 VAL A CA 1
ATOM 789 C C . VAL A 1 96 ? 3.348 2.509 -3.177 1.00 88.25 96 VAL A C 1
ATOM 791 O O . VAL A 1 96 ? 4.466 2.039 -2.984 1.00 88.25 96 VAL A O 1
ATOM 794 N N . LYS A 1 97 ? 2.543 2.043 -4.138 1.00 91.19 97 LYS A N 1
ATOM 795 C CA . LYS A 1 97 ? 2.927 0.938 -5.024 1.00 91.19 97 LYS A CA 1
ATOM 796 C C . LYS A 1 97 ? 4.128 1.285 -5.911 1.00 91.19 97 LYS A C 1
ATOM 798 O O . LYS A 1 97 ? 4.947 0.409 -6.168 1.00 91.19 97 LYS A O 1
ATOM 803 N N . ASP A 1 98 ? 4.249 2.533 -6.366 1.00 92.56 98 ASP A N 1
ATOM 804 C CA . ASP A 1 98 ? 5.396 2.994 -7.160 1.00 92.56 98 ASP A CA 1
ATOM 805 C C . ASP A 1 98 ? 6.679 2.944 -6.331 1.00 92.56 98 ASP A C 1
ATOM 807 O O . ASP A 1 98 ? 7.671 2.373 -6.778 1.00 92.56 98 ASP A O 1
ATOM 811 N N . LEU A 1 99 ? 6.646 3.452 -5.096 1.00 92.19 99 LEU A N 1
ATOM 812 C CA . LEU A 1 99 ? 7.768 3.358 -4.162 1.00 92.19 99 LEU A CA 1
ATOM 813 C C . LEU A 1 99 ? 8.149 1.895 -3.883 1.00 92.19 99 LEU A C 1
ATOM 815 O O . LEU A 1 99 ? 9.319 1.529 -3.979 1.00 92.19 99 LEU A O 1
ATOM 819 N N . LEU A 1 100 ? 7.164 1.041 -3.592 1.00 92.19 100 LEU A N 1
ATOM 820 C CA . LEU A 1 100 ? 7.396 -0.380 -3.322 1.00 92.19 100 LEU A CA 1
ATOM 821 C C . LEU A 1 100 ? 7.985 -1.122 -4.526 1.00 92.19 100 LEU A C 1
ATOM 823 O O . LEU A 1 100 ? 8.848 -1.972 -4.331 1.00 92.19 100 LEU A O 1
ATOM 827 N N . ALA A 1 101 ? 7.570 -0.804 -5.754 1.00 94.75 101 ALA A N 1
ATOM 828 C CA . ALA A 1 101 ? 8.145 -1.412 -6.953 1.00 94.75 101 ALA A CA 1
ATOM 829 C C . ALA A 1 101 ? 9.642 -1.100 -7.093 1.00 94.75 101 ALA A C 1
ATOM 831 O O . ALA A 1 101 ? 10.429 -1.995 -7.389 1.00 94.75 101 ALA A O 1
ATOM 832 N N . HIS A 1 102 ? 10.059 0.134 -6.802 1.00 93.56 102 HIS A N 1
ATOM 833 C CA . HIS A 1 102 ? 11.479 0.492 -6.788 1.00 93.56 102 HIS A CA 1
ATOM 834 C C . HIS A 1 102 ? 12.252 -0.322 -5.752 1.00 93.56 102 HIS A C 1
ATOM 836 O O . HIS A 1 102 ? 13.270 -0.917 -6.091 1.00 93.56 102 HIS A O 1
ATOM 842 N N . LEU A 1 103 ? 11.747 -0.413 -4.517 1.00 91.75 103 LEU A N 1
ATOM 843 C CA . LEU A 1 103 ? 12.389 -1.202 -3.460 1.00 91.75 103 LEU A CA 1
ATOM 844 C C . LEU A 1 103 ? 12.470 -2.694 -3.816 1.00 91.75 103 LEU A C 1
ATOM 846 O O . LEU A 1 103 ? 13.497 -3.329 -3.581 1.00 91.75 103 LEU A O 1
ATOM 850 N N . ARG A 1 104 ? 11.422 -3.246 -4.437 1.00 94.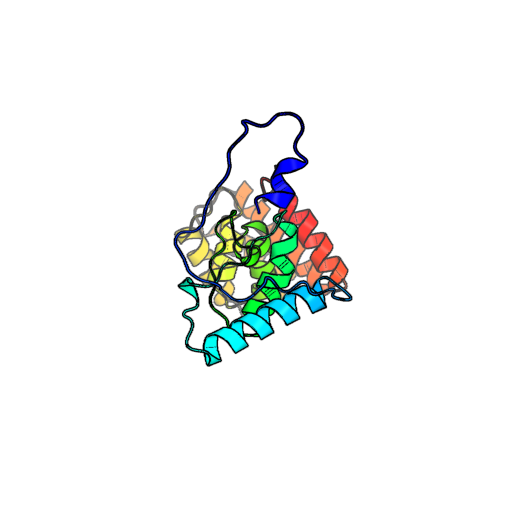06 104 ARG A N 1
ATOM 851 C CA . ARG A 1 104 ? 11.401 -4.638 -4.902 1.00 94.06 104 ARG A CA 1
ATOM 852 C C . ARG A 1 104 ? 12.427 -4.907 -5.991 1.00 94.06 104 ARG A C 1
ATOM 854 O O . ARG A 1 104 ? 13.071 -5.941 -5.923 1.00 94.06 104 ARG A O 1
ATOM 861 N N . VAL A 1 105 ? 12.638 -3.985 -6.932 1.00 92.56 105 VAL A N 1
ATOM 862 C CA . VAL A 1 105 ? 13.683 -4.130 -7.964 1.00 92.56 105 VAL A CA 1
ATOM 863 C C . VAL A 1 105 ? 15.090 -4.105 -7.365 1.00 92.56 105 VAL A C 1
ATOM 865 O O . VAL A 1 105 ? 15.968 -4.810 -7.856 1.00 92.56 105 VAL A O 1
ATOM 868 N N . ILE A 1 106 ? 15.316 -3.338 -6.291 1.00 89.81 106 ILE A N 1
ATOM 869 C CA . ILE A 1 106 ? 16.598 -3.370 -5.565 1.00 89.81 106 ILE A CA 1
ATOM 870 C C . ILE A 1 106 ? 16.824 -4.757 -4.960 1.00 89.81 106 ILE A C 1
ATOM 872 O O . ILE A 1 106 ? 17.905 -5.322 -5.100 1.00 89.81 106 ILE A O 1
ATOM 876 N N . GLN A 1 107 ? 15.806 -5.296 -4.284 1.00 90.81 107 GLN A N 1
ATOM 877 C CA . GLN A 1 107 ? 15.891 -6.591 -3.612 1.00 90.81 107 GLN A CA 1
ATOM 878 C C . GLN A 1 107 ? 15.959 -7.760 -4.605 1.00 90.81 107 GLN A C 1
ATOM 880 O O . GLN A 1 107 ? 16.701 -8.716 -4.393 1.00 90.81 107 GLN A O 1
ATOM 885 N N . ASN A 1 108 ? 15.167 -7.693 -5.671 1.00 91.81 108 ASN A N 1
ATOM 886 C CA . ASN A 1 108 ? 15.050 -8.697 -6.712 1.00 91.81 108 ASN A CA 1
ATOM 887 C C . ASN A 1 108 ? 15.010 -8.020 -8.097 1.00 91.81 108 ASN A C 1
ATOM 889 O O . ASN A 1 108 ? 13.931 -7.678 -8.594 1.00 91.81 108 ASN A O 1
ATOM 893 N N . PRO A 1 109 ? 1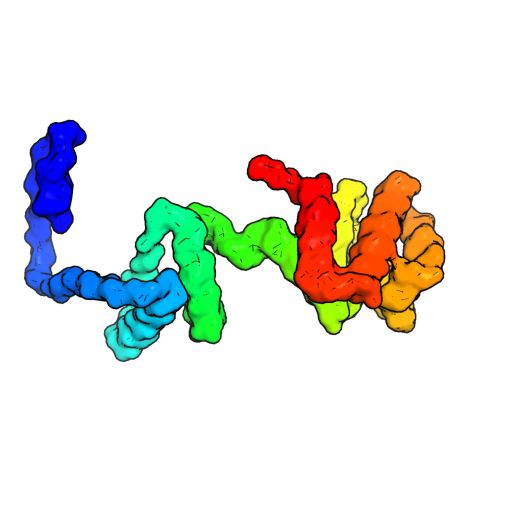6.166 -7.888 -8.772 1.00 89.94 109 PRO A N 1
ATOM 894 C CA . PRO A 1 109 ? 16.240 -7.320 -10.118 1.00 89.94 109 PRO A CA 1
ATOM 895 C C . PRO A 1 109 ? 15.471 -8.106 -11.191 1.00 89.94 109 PRO A C 1
ATOM 897 O O . PRO A 1 109 ? 15.315 -7.594 -12.296 1.00 89.94 109 PRO A O 1
ATOM 900 N N . GLN A 1 110 ? 14.996 -9.319 -10.890 1.00 91.31 110 GLN A N 1
ATOM 901 C CA . GLN A 1 110 ? 14.227 -10.173 -11.801 1.00 91.31 110 GLN A CA 1
ATOM 902 C C . GLN A 1 110 ? 12.700 -10.036 -11.621 1.00 91.31 110 GLN A C 1
ATOM 904 O O . GLN A 1 110 ? 11.937 -10.801 -12.203 1.00 91.31 110 GLN A O 1
ATOM 909 N N . ASP A 1 111 ? 12.222 -9.077 -10.819 1.00 94.50 111 ASP A N 1
ATOM 910 C CA . ASP A 1 111 ? 10.785 -8.821 -10.646 1.00 94.50 111 ASP A CA 1
ATOM 911 C C . ASP A 1 111 ? 10.195 -8.044 -11.842 1.00 94.50 111 ASP A C 1
ATOM 913 O O . ASP A 1 111 ? 10.195 -6.808 -11.869 1.00 94.50 111 ASP A O 1
ATOM 917 N N . GLU A 1 112 ? 9.660 -8.775 -12.827 1.00 94.75 112 GLU A N 1
ATOM 918 C CA . GLU A 1 112 ? 9.013 -8.203 -14.020 1.00 94.75 112 GLU A CA 1
ATOM 919 C C . GLU A 1 112 ? 7.853 -7.259 -13.668 1.00 94.75 112 GLU A C 1
ATOM 921 O O . GLU A 1 112 ? 7.678 -6.220 -14.306 1.00 94.75 112 GLU A O 1
ATOM 926 N N . ILE A 1 113 ? 7.059 -7.583 -12.641 1.00 95.25 113 ILE A N 1
ATOM 927 C CA . ILE A 1 113 ? 5.879 -6.792 -12.266 1.00 95.25 113 ILE A CA 1
ATOM 928 C C . ILE A 1 113 ? 6.324 -5.422 -11.758 1.00 95.25 113 ILE A C 1
ATOM 930 O O . ILE A 1 113 ? 5.758 -4.391 -12.145 1.00 95.25 113 ILE A O 1
ATOM 934 N N . SER A 1 114 ? 7.356 -5.403 -10.916 1.00 95.75 114 SER A N 1
ATOM 935 C CA . SER A 1 114 ? 7.915 -4.163 -10.384 1.00 95.75 114 SER A CA 1
ATOM 936 C C . SER A 1 114 ? 8.607 -3.344 -11.475 1.00 95.75 114 SER A C 1
ATOM 938 O O . SER A 1 114 ? 8.339 -2.146 -11.582 1.00 95.75 114 SER A O 1
ATOM 940 N N . TRP A 1 115 ? 9.390 -3.971 -12.360 1.00 95.00 115 TRP A N 1
ATOM 941 C CA . TRP A 1 115 ? 9.944 -3.289 -13.535 1.00 95.00 115 TRP A CA 1
ATOM 942 C C . TRP A 1 115 ? 8.866 -2.709 -14.437 1.00 95.00 115 TRP A C 1
ATOM 944 O O . TRP A 1 115 ? 8.987 -1.566 -14.885 1.00 95.00 115 TRP A O 1
ATOM 954 N N . SER A 1 116 ? 7.792 -3.465 -14.672 1.00 95.00 116 SER A N 1
ATOM 955 C CA . SER A 1 116 ? 6.697 -3.003 -15.507 1.00 95.00 116 SER A CA 1
ATOM 956 C C . SER A 1 116 ? 6.059 -1.748 -14.945 1.00 95.00 116 SER A C 1
ATOM 958 O O . SER A 1 116 ? 5.853 -0.773 -15.671 1.00 95.00 116 SER A O 1
ATOM 960 N N . ARG A 1 117 ? 5.834 -1.733 -13.632 1.00 94.50 117 ARG A N 1
ATOM 961 C CA . ARG A 1 117 ? 5.313 -0.563 -12.942 1.00 94.50 117 ARG A CA 1
ATOM 962 C C . ARG A 1 117 ? 6.233 0.649 -13.098 1.00 94.50 117 ARG A C 1
ATOM 964 O O . ARG A 1 117 ? 5.752 1.695 -13.521 1.00 94.50 117 ARG A O 1
ATOM 971 N N . ILE A 1 118 ? 7.534 0.499 -12.840 1.00 93.81 118 ILE A N 1
ATOM 972 C CA . ILE A 1 118 ? 8.522 1.588 -12.949 1.00 93.81 118 ILE A CA 1
ATOM 973 C C . ILE A 1 118 ? 8.583 2.146 -14.377 1.00 93.81 118 ILE A C 1
ATOM 975 O O . ILE A 1 118 ? 8.498 3.354 -14.581 1.00 93.81 118 ILE A O 1
ATOM 979 N N . LEU A 1 119 ? 8.699 1.279 -15.384 1.00 93.31 119 LEU A N 1
ATOM 980 C CA . LEU A 1 119 ? 8.861 1.690 -16.781 1.00 93.31 119 LEU A CA 1
ATOM 981 C C . LEU A 1 119 ? 7.598 2.343 -17.357 1.00 93.31 119 LEU A C 1
ATOM 983 O O . LEU A 1 119 ? 7.698 3.212 -18.218 1.00 93.31 119 LEU A O 1
ATOM 987 N N . THR A 1 120 ? 6.410 1.976 -16.872 1.00 93.25 120 THR A N 1
ATOM 988 C CA . THR A 1 120 ? 5.151 2.618 -17.295 1.00 93.25 120 THR A CA 1
ATOM 989 C C . THR A 1 120 ? 4.919 4.010 -16.694 1.00 93.25 120 THR A C 1
ATOM 991 O O . THR A 1 120 ? 3.958 4.674 -17.077 1.00 93.25 120 THR A O 1
ATOM 994 N N . LEU A 1 121 ? 5.805 4.498 -15.811 1.00 91.44 121 LEU A N 1
ATOM 995 C CA . LEU A 1 121 ? 5.793 5.898 -15.362 1.00 91.44 121 LEU A CA 1
ATOM 996 C C . LEU A 1 121 ? 6.204 6.874 -16.479 1.00 91.44 121 LEU A C 1
ATOM 998 O O . LEU A 1 121 ? 5.827 8.046 -16.446 1.00 91.44 121 LEU A O 1
ATOM 1002 N N . PHE A 1 122 ? 6.959 6.401 -17.475 1.00 90.69 122 PHE A N 1
ATOM 1003 C CA . PHE A 1 122 ? 7.422 7.214 -18.596 1.00 90.69 122 PHE A CA 1
ATOM 1004 C C . PHE A 1 122 ? 6.372 7.254 -19.709 1.00 90.69 122 PHE A C 1
ATOM 1006 O O . PHE A 1 122 ? 5.906 6.221 -20.200 1.00 90.69 122 PHE A O 1
ATOM 1013 N N . GLN A 1 123 ? 6.018 8.464 -20.148 1.00 88.25 123 GLN A N 1
ATOM 1014 C CA . GLN A 1 123 ? 5.036 8.657 -21.215 1.00 88.25 123 GLN A CA 1
ATOM 1015 C C . GLN A 1 123 ? 5.497 7.974 -22.511 1.00 88.25 123 GLN A C 1
ATOM 1017 O O . GLN A 1 123 ? 6.639 8.119 -22.942 1.00 88.25 123 GLN A O 1
ATOM 1022 N N . GLY A 1 124 ? 4.598 7.218 -23.145 1.00 87.06 124 GLY A N 1
ATOM 1023 C CA . GLY A 1 124 ? 4.903 6.447 -24.357 1.00 87.06 124 GLY A CA 1
ATOM 1024 C C . GLY A 1 124 ? 5.430 5.026 -24.114 1.00 87.06 124 GLY A C 1
ATOM 1025 O O . GLY A 1 124 ? 5.639 4.294 -25.083 1.00 87.06 124 GLY A O 1
ATOM 1026 N N . ILE A 1 125 ? 5.590 4.591 -22.858 1.00 91.75 125 ILE A N 1
ATOM 1027 C CA . ILE A 1 125 ? 5.935 3.204 -22.517 1.00 91.75 125 ILE A CA 1
ATOM 1028 C C . ILE A 1 125 ? 4.693 2.448 -22.035 1.00 91.75 125 ILE A C 1
ATOM 1030 O O . ILE A 1 125 ? 4.193 2.650 -20.934 1.00 91.75 125 ILE A O 1
ATOM 1034 N N . GLY A 1 126 ? 4.190 1.543 -22.877 1.00 91.12 126 GLY A N 1
ATOM 1035 C CA . GLY A 1 126 ? 3.116 0.610 -22.517 1.00 91.12 126 GLY A CA 1
ATOM 1036 C C . GLY A 1 126 ? 3.636 -0.762 -22.080 1.00 91.12 126 GLY A C 1
ATOM 1037 O O . GLY A 1 126 ? 4.823 -1.061 -22.218 1.00 91.12 126 GLY A O 1
ATOM 1038 N N . LYS A 1 127 ? 2.725 -1.647 -21.646 1.00 91.75 127 LYS A N 1
ATOM 1039 C CA . LYS A 1 127 ? 3.038 -3.013 -21.166 1.00 91.75 127 LYS A CA 1
ATOM 1040 C C . LYS A 1 127 ? 3.961 -3.803 -22.105 1.00 91.75 127 LYS A C 1
ATOM 1042 O O . LYS A 1 127 ? 4.943 -4.378 -21.657 1.00 91.75 127 LYS A O 1
ATOM 1047 N N . LYS A 1 128 ? 3.690 -3.786 -23.418 1.00 92.12 128 LYS A N 1
ATOM 1048 C CA . LYS A 1 128 ? 4.501 -4.511 -24.417 1.00 92.12 128 LYS A CA 1
ATOM 1049 C C . LYS A 1 128 ? 5.937 -3.991 -24.499 1.00 92.12 128 LYS A C 1
ATOM 1051 O O . LYS A 1 128 ? 6.872 -4.777 -24.556 1.00 92.12 128 LYS A O 1
ATOM 1056 N N . THR A 1 129 ? 6.109 -2.671 -24.541 1.00 92.75 129 THR A N 1
ATOM 1057 C CA . THR A 1 129 ? 7.440 -2.049 -24.593 1.00 92.75 129 THR A CA 1
ATOM 1058 C C . THR A 1 129 ? 8.182 -2.295 -23.291 1.00 92.75 129 THR A C 1
ATOM 1060 O O . THR A 1 129 ? 9.356 -2.635 -23.312 1.00 92.75 129 THR A O 1
ATOM 1063 N N . SER A 1 130 ? 7.476 -2.185 -22.170 1.00 93.81 130 SER A N 1
ATOM 1064 C CA . SER A 1 130 ? 8.021 -2.445 -20.849 1.00 93.81 130 SER A CA 1
ATOM 1065 C C . SER A 1 130 ? 8.543 -3.874 -20.687 1.00 93.81 130 SER A C 1
ATOM 1067 O O . SER A 1 130 ? 9.650 -4.037 -20.190 1.00 93.81 130 SER A O 1
ATOM 1069 N N . SER A 1 131 ? 7.782 -4.881 -21.123 1.00 93.75 131 SER A N 1
ATOM 1070 C CA . SER A 1 131 ? 8.203 -6.289 -21.080 1.00 93.75 131 SER A CA 1
ATOM 1071 C C . SER A 1 131 ? 9.457 -6.515 -21.936 1.00 93.75 131 SER A C 1
ATOM 1073 O O . SER A 1 131 ? 10.448 -7.034 -21.444 1.00 93.75 131 SER A O 1
ATOM 1075 N N . LYS A 1 132 ? 9.522 -5.943 -23.150 1.00 92.31 132 LYS A N 1
ATOM 1076 C CA . LYS A 1 132 ? 10.742 -6.001 -23.984 1.00 92.31 132 LYS A CA 1
ATOM 1077 C C . LYS A 1 132 ? 11.969 -5.358 -23.335 1.00 92.31 132 LYS A C 1
ATOM 1079 O O . LYS A 1 132 ? 13.080 -5.837 -23.529 1.00 92.31 132 LYS A O 1
ATOM 1084 N N . ILE A 1 133 ? 11.791 -4.235 -22.635 1.00 90.50 133 ILE A N 1
ATOM 1085 C CA . ILE A 1 133 ? 12.888 -3.590 -21.900 1.00 90.50 133 ILE A CA 1
ATOM 1086 C C . ILE A 1 133 ? 13.328 -4.494 -20.747 1.00 90.50 133 ILE A C 1
ATOM 1088 O O . ILE A 1 133 ? 14.526 -4.662 -20.544 1.00 90.50 133 ILE A O 1
ATOM 1092 N N . PHE A 1 134 ? 12.377 -5.090 -20.023 1.00 92.25 134 PHE A N 1
ATOM 1093 C CA . PHE A 1 134 ? 12.675 -6.036 -18.955 1.00 92.25 134 PHE A CA 1
ATOM 1094 C C . PHE A 1 134 ? 13.453 -7.252 -19.470 1.00 92.25 134 PHE A C 1
ATOM 1096 O O . PHE A 1 134 ? 14.504 -7.531 -18.910 1.00 92.25 134 PHE A O 1
ATOM 1103 N N . ASP A 1 135 ? 13.035 -7.886 -20.570 1.00 91.12 135 ASP A N 1
ATOM 1104 C CA . ASP A 1 135 ? 13.750 -9.018 -21.187 1.00 91.12 135 ASP A CA 1
ATOM 1105 C C . ASP A 1 135 ? 15.212 -8.676 -21.513 1.00 91.12 135 ASP A C 1
ATOM 1107 O O . ASP A 1 135 ? 16.125 -9.483 -21.349 1.00 91.12 135 ASP A O 1
ATOM 1111 N N . MET A 1 136 ? 15.454 -7.444 -21.974 1.00 88.19 136 MET A N 1
ATOM 1112 C CA . MET A 1 136 ? 16.808 -6.962 -22.239 1.00 88.19 136 MET A CA 1
ATOM 1113 C C . MET A 1 136 ? 17.613 -6.753 -20.957 1.00 88.19 136 MET A C 1
ATOM 1115 O O . MET A 1 136 ? 18.814 -6.991 -20.974 1.00 88.19 136 MET A O 1
ATOM 1119 N N . ILE A 1 137 ? 16.987 -6.285 -19.873 1.00 86.50 137 ILE A N 1
ATOM 1120 C CA . ILE A 1 137 ? 17.638 -6.063 -18.574 1.00 86.50 137 ILE A CA 1
ATOM 1121 C C . ILE A 1 137 ? 17.922 -7.399 -17.875 1.00 86.50 137 ILE A C 1
ATOM 1123 O O . ILE A 1 137 ? 19.012 -7.579 -17.335 1.00 86.50 137 ILE A O 1
ATOM 1127 N N . SER A 1 138 ? 16.971 -8.334 -17.900 1.00 87.81 138 SER A N 1
ATOM 1128 C CA . SER A 1 138 ? 17.059 -9.639 -17.236 1.00 87.81 138 SER A CA 1
ATOM 1129 C C . SER A 1 138 ? 18.106 -10.554 -17.870 1.00 87.81 138 SER A C 1
ATOM 1131 O O . SER A 1 138 ? 18.727 -11.342 -17.159 1.00 87.81 138 SER A O 1
ATOM 1133 N N . ALA A 1 139 ? 18.358 -10.403 -19.176 1.00 86.31 139 ALA A N 1
ATOM 1134 C CA . ALA A 1 139 ? 19.398 -11.123 -19.910 1.00 86.31 139 ALA A CA 1
ATOM 1135 C C . ALA A 1 139 ? 20.837 -10.660 -19.596 1.00 86.31 139 ALA A C 1
ATOM 1137 O O . ALA A 1 139 ? 21.797 -11.277 -20.061 1.00 86.31 139 ALA A O 1
ATOM 1138 N N . ILE A 1 140 ? 21.017 -9.567 -18.846 1.00 83.81 140 ILE A N 1
ATOM 1139 C CA . ILE A 1 140 ? 22.336 -9.027 -18.500 1.00 83.81 140 ILE A CA 1
ATOM 1140 C C . ILE A 1 140 ? 22.796 -9.610 -17.163 1.00 83.81 140 ILE A C 1
ATOM 1142 O O . ILE A 1 140 ? 22.075 -9.567 -16.169 1.00 83.81 140 ILE A O 1
ATOM 1146 N N . ASN A 1 141 ? 24.046 -10.070 -17.101 1.00 78.12 141 ASN A N 1
ATOM 1147 C CA . ASN A 1 141 ? 24.673 -10.440 -15.831 1.00 78.12 141 ASN A CA 1
ATOM 1148 C C . ASN A 1 141 ? 24.851 -9.199 -14.944 1.00 78.12 141 ASN A C 1
ATOM 1150 O O . ASN A 1 141 ? 25.334 -8.172 -15.413 1.00 78.12 141 ASN A O 1
ATOM 1154 N N . ASN A 1 142 ? 24.486 -9.289 -13.665 1.00 80.00 142 ASN A N 1
ATOM 1155 C CA . ASN A 1 142 ? 24.460 -8.159 -12.725 1.00 80.00 142 ASN A CA 1
ATOM 1156 C C . ASN A 1 142 ? 23.741 -6.917 -13.299 1.00 80.00 142 ASN A C 1
ATOM 1158 O O . ASN A 1 142 ? 24.385 -5.893 -13.565 1.00 80.00 142 ASN A O 1
ATOM 1162 N N . PRO A 1 143 ? 22.404 -6.970 -13.475 1.00 78.44 143 PRO A N 1
ATOM 1163 C CA . PRO A 1 143 ? 21.640 -5.877 -14.076 1.00 78.44 143 PRO A CA 1
ATOM 1164 C C . PRO A 1 143 ? 21.897 -4.526 -13.399 1.00 78.44 143 PRO A C 1
ATOM 1166 O O . PRO A 1 143 ? 22.125 -3.527 -14.075 1.00 78.44 143 PRO A O 1
ATOM 1169 N N . LEU A 1 144 ? 21.943 -4.498 -12.063 1.00 78.69 144 LEU A N 1
ATOM 1170 C CA . LEU A 1 144 ? 22.125 -3.267 -11.289 1.00 78.69 144 LEU A CA 1
ATOM 1171 C C . LEU A 1 144 ? 23.482 -2.597 -11.548 1.00 78.69 144 LEU A C 1
ATOM 1173 O O . LEU A 1 144 ? 23.544 -1.392 -11.783 1.00 78.69 144 LEU A O 1
ATOM 1177 N N . GLU A 1 145 ? 24.572 -3.366 -11.554 1.00 77.12 145 GLU A N 1
ATOM 1178 C CA . GLU A 1 145 ? 25.918 -2.830 -11.796 1.00 77.12 145 GLU A CA 1
ATOM 1179 C C . GLU A 1 145 ? 26.070 -2.317 -13.228 1.00 77.12 145 GLU A C 1
ATOM 1181 O O . GLU A 1 145 ? 26.669 -1.261 -13.457 1.00 77.12 145 GLU A O 1
ATOM 1186 N N . ASN A 1 146 ? 25.482 -3.028 -14.192 1.00 77.44 146 ASN A N 1
ATOM 1187 C CA . ASN A 1 146 ? 25.514 -2.637 -15.596 1.00 77.44 146 ASN A CA 1
ATOM 1188 C C . ASN A 1 146 ? 24.700 -1.370 -15.878 1.00 77.44 146 ASN A C 1
ATOM 1190 O O . ASN A 1 146 ? 25.118 -0.553 -16.700 1.00 77.44 146 ASN A O 1
ATOM 1194 N N . LEU A 1 147 ? 23.584 -1.176 -15.171 1.00 75.38 147 LEU A N 1
ATOM 1195 C CA . LEU A 1 147 ? 22.772 0.042 -15.249 1.00 75.38 147 LEU A CA 1
ATOM 1196 C C . LEU A 1 147 ? 23.510 1.276 -14.706 1.00 75.38 147 LEU A C 1
ATOM 1198 O O . LEU A 1 147 ? 23.280 2.382 -15.193 1.00 75.38 147 LEU A O 1
ATOM 1202 N N . ILE A 1 148 ? 24.412 1.090 -13.736 1.00 72.94 148 ILE A N 1
ATOM 1203 C CA . ILE A 1 148 ? 25.248 2.158 -13.168 1.00 72.94 148 ILE A CA 1
ATOM 1204 C C . ILE A 1 148 ? 26.444 2.471 -14.075 1.00 72.94 148 ILE A C 1
ATOM 1206 O O . ILE A 1 148 ? 26.760 3.639 -14.298 1.00 72.94 148 ILE A O 1
ATOM 1210 N N . SER A 1 149 ? 27.123 1.434 -14.573 1.00 68.06 149 SER A N 1
ATOM 1211 C CA . SER A 1 149 ? 28.503 1.559 -15.066 1.00 68.06 149 SER A CA 1
ATOM 1212 C C . SER A 1 149 ? 28.607 1.763 -16.577 1.00 68.06 149 SER A C 1
ATOM 1214 O O . SER A 1 149 ? 29.579 2.352 -17.042 1.00 68.06 149 SER A O 1
ATOM 1216 N N . ASN A 1 150 ? 27.618 1.310 -17.358 1.00 58.53 150 ASN A N 1
ATOM 1217 C CA . ASN A 1 150 ? 27.733 1.255 -18.813 1.00 58.53 150 ASN A CA 1
ATOM 1218 C C . ASN A 1 150 ? 26.633 2.049 -19.534 1.00 58.53 150 ASN A C 1
ATOM 1220 O O . ASN A 1 150 ? 25.455 2.020 -19.179 1.00 58.53 150 ASN A O 1
ATOM 1224 N N . ASN A 1 151 ? 26.990 2.661 -20.669 1.00 61.38 151 ASN A N 1
ATOM 1225 C CA . ASN A 1 151 ? 26.034 3.171 -21.666 1.00 61.38 151 ASN A CA 1
ATOM 1226 C C . ASN A 1 151 ? 25.218 2.055 -22.364 1.00 61.38 151 ASN A C 1
ATOM 1228 O O . ASN A 1 151 ? 24.499 2.326 -23.326 1.00 61.38 151 ASN A O 1
ATOM 1232 N N . ASN A 1 152 ? 25.280 0.818 -21.859 1.00 69.19 152 ASN A N 1
ATOM 1233 C CA . ASN A 1 152 ? 24.567 -0.346 -22.380 1.00 69.19 152 ASN A CA 1
ATOM 1234 C C . ASN A 1 152 ? 23.054 -0.140 -22.386 1.00 69.19 152 ASN A C 1
ATOM 1236 O O . ASN A 1 152 ? 22.389 -0.547 -23.329 1.00 69.19 152 ASN A O 1
ATOM 1240 N N . LEU A 1 153 ? 22.488 0.556 -21.398 1.00 74.62 153 LEU A N 1
ATOM 1241 C CA . LEU A 1 153 ? 21.046 0.800 -21.396 1.00 74.62 153 LEU A CA 1
ATOM 1242 C C . LEU A 1 153 ? 20.603 1.636 -22.610 1.00 74.62 153 LEU A C 1
ATOM 1244 O O . LEU A 1 153 ? 19.611 1.313 -23.256 1.00 74.62 153 LEU A O 1
ATOM 1248 N N . ALA A 1 154 ? 21.368 2.666 -22.981 1.00 77.25 154 ALA A N 1
ATOM 1249 C CA . ALA A 1 154 ? 21.039 3.508 -24.129 1.00 77.25 154 ALA A CA 1
ATOM 1250 C C . ALA A 1 154 ? 21.131 2.735 -25.459 1.00 77.25 154 ALA A C 1
ATOM 1252 O O . ALA A 1 154 ? 20.292 2.929 -26.344 1.00 77.25 154 ALA A O 1
ATOM 1253 N N . SER A 1 155 ? 22.114 1.835 -25.591 1.00 78.06 155 SER A N 1
ATOM 1254 C CA . SER A 1 155 ? 22.272 0.977 -26.773 1.00 78.06 155 SER A CA 1
ATOM 1255 C C . SER A 1 155 ? 21.253 -0.168 -26.833 1.00 78.06 155 SER A C 1
ATOM 1257 O O . SER A 1 155 ? 20.879 -0.600 -27.921 1.00 78.06 155 SER A O 1
ATOM 1259 N N . LEU A 1 156 ? 20.754 -0.645 -25.691 1.00 79.12 156 LEU A N 1
ATOM 1260 C CA . LEU A 1 156 ? 19.656 -1.612 -25.632 1.00 79.12 156 LEU A CA 1
ATOM 1261 C C . LEU A 1 156 ? 18.337 -0.958 -26.040 1.00 79.12 156 LEU A C 1
ATOM 1263 O O . LEU A 1 156 ? 17.641 -1.448 -26.930 1.00 79.12 156 LEU A O 1
ATOM 1267 N N . LEU A 1 157 ? 18.033 0.203 -25.458 1.00 82.06 157 LEU A N 1
ATOM 1268 C CA . LEU A 1 157 ? 16.809 0.939 -25.754 1.00 82.06 157 LEU A CA 1
ATOM 1269 C C . LEU A 1 157 ? 16.762 1.452 -27.199 1.00 82.06 157 LEU A C 1
ATOM 1271 O O . LEU A 1 157 ? 15.671 1.610 -27.744 1.00 82.06 157 LEU A O 1
ATOM 1275 N N . SER A 1 158 ? 17.906 1.695 -27.851 1.00 80.62 158 SER A N 1
ATOM 1276 C CA . SER A 1 158 ? 17.937 2.124 -29.257 1.00 80.62 158 SER A CA 1
ATOM 1277 C C . SER A 1 158 ? 17.420 1.075 -30.243 1.00 80.62 158 SER A C 1
ATOM 1279 O O . SER A 1 158 ? 16.975 1.447 -31.327 1.00 80.62 158 SER A O 1
ATOM 1281 N N . LYS A 1 159 ? 17.402 -0.206 -29.855 1.00 83.94 159 LYS A N 1
ATOM 1282 C CA . LYS A 1 159 ? 16.810 -1.299 -30.644 1.00 83.94 159 LYS A CA 1
ATOM 1283 C C . LYS A 1 159 ? 15.278 -1.285 -30.621 1.00 83.94 159 LYS A C 1
ATOM 1285 O O . LYS A 1 159 ? 14.639 -1.994 -31.397 1.00 83.94 159 LYS A O 1
ATOM 1290 N N . LEU A 1 160 ? 14.674 -0.500 -29.729 1.00 86.25 160 LEU A N 1
ATOM 1291 C CA . LEU A 1 160 ? 13.228 -0.387 -29.581 1.00 86.25 160 LEU A CA 1
ATOM 1292 C C . LEU A 1 160 ? 12.700 0.862 -30.294 1.00 86.25 160 LEU A C 1
ATOM 1294 O O . LEU A 1 160 ? 13.355 1.901 -30.361 1.00 86.25 160 LEU A O 1
ATOM 1298 N N . LYS A 1 161 ? 11.461 0.777 -30.792 1.00 87.31 161 LYS A N 1
ATOM 1299 C CA . LYS A 1 161 ? 10.734 1.908 -31.393 1.00 87.31 161 LYS A CA 1
ATOM 1300 C C . LYS A 1 161 ? 10.247 2.877 -30.304 1.00 87.31 161 LYS A C 1
ATOM 1302 O O . LYS A 1 161 ? 9.054 2.955 -30.030 1.00 87.31 161 LYS A O 1
ATOM 1307 N N . ILE A 1 162 ? 11.181 3.573 -29.657 1.00 87.31 162 ILE A N 1
ATOM 1308 C CA . ILE A 1 162 ? 10.940 4.565 -28.599 1.00 87.31 162 ILE A CA 1
ATOM 1309 C C . ILE A 1 162 ? 11.566 5.896 -29.037 1.00 87.31 162 ILE A C 1
ATOM 1311 O O . ILE A 1 162 ? 12.664 5.924 -29.607 1.00 87.31 162 ILE A O 1
ATOM 1315 N N . SER A 1 163 ? 10.887 7.016 -28.771 1.00 88.75 163 SER A N 1
ATOM 1316 C CA . SER A 1 163 ? 11.423 8.346 -29.082 1.00 88.75 163 SER A CA 1
ATOM 1317 C C . SER A 1 163 ? 12.774 8.569 -28.388 1.00 88.75 163 SER A C 1
ATOM 1319 O O . SER A 1 163 ? 13.047 8.016 -27.322 1.00 88.75 163 SER A O 1
ATOM 1321 N N . LYS A 1 164 ? 13.664 9.355 -29.007 1.00 87.81 164 LYS A N 1
ATOM 1322 C CA . LYS A 1 164 ? 14.989 9.648 -28.433 1.00 87.81 164 LYS A CA 1
ATOM 1323 C C . LYS A 1 164 ? 14.869 10.273 -27.035 1.00 87.81 164 LYS A C 1
ATOM 1325 O O . LYS A 1 164 ? 15.535 9.813 -26.117 1.00 87.81 164 LYS A O 1
ATOM 1330 N N . LEU A 1 165 ? 13.944 11.222 -26.881 1.00 87.50 165 LEU A N 1
ATOM 1331 C CA . LEU A 1 165 ? 13.684 11.921 -25.623 1.00 87.50 165 LEU A CA 1
ATOM 1332 C C . LEU A 1 165 ? 13.310 10.962 -24.480 1.00 87.50 165 LEU A C 1
ATOM 1334 O O . LEU A 1 165 ? 13.894 11.030 -23.406 1.00 87.50 165 LEU A O 1
ATOM 1338 N N . VAL A 1 166 ? 12.3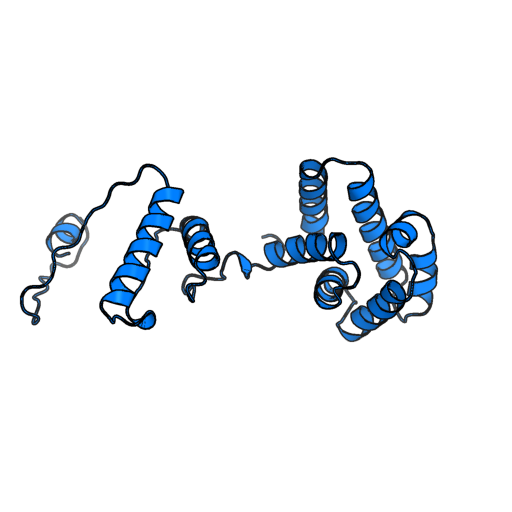87 10.024 -24.722 1.00 88.31 166 VAL A N 1
ATOM 1339 C CA . VAL A 1 166 ? 11.946 9.064 -23.692 1.00 88.31 166 VAL A CA 1
ATOM 1340 C C . VAL A 1 166 ? 13.070 8.091 -23.330 1.00 88.31 166 VAL A C 1
ATOM 1342 O O . VAL A 1 166 ? 13.233 7.739 -22.165 1.00 88.31 166 VAL A O 1
ATOM 1345 N N . ARG A 1 167 ? 13.895 7.680 -24.303 1.00 87.81 167 ARG A N 1
ATOM 1346 C CA . ARG A 1 167 ? 15.064 6.824 -24.034 1.00 87.81 167 ARG A CA 1
ATOM 1347 C C . ARG A 1 167 ? 16.076 7.509 -23.121 1.00 87.81 167 ARG A C 1
ATOM 1349 O O . ARG A 1 167 ? 16.582 6.872 -22.199 1.00 87.81 167 ARG A O 1
ATOM 1356 N N . GLU A 1 168 ? 16.362 8.783 -23.375 1.00 87.25 168 GLU A N 1
ATOM 1357 C CA . GLU A 1 168 ? 17.272 9.583 -22.553 1.00 87.25 168 GLU A CA 1
ATOM 1358 C C . GLU A 1 168 ? 16.707 9.776 -21.143 1.00 87.25 168 GLU A C 1
ATOM 1360 O O . GLU A 1 168 ? 17.431 9.569 -20.171 1.00 87.25 168 GLU A O 1
ATOM 1365 N N . GLU A 1 169 ? 15.405 10.052 -21.025 1.00 89.19 169 GLU A N 1
ATOM 1366 C CA . GLU A 1 169 ? 14.732 10.205 -19.733 1.00 89.19 169 GLU A CA 1
ATOM 1367 C C . GLU A 1 169 ? 14.781 8.922 -18.886 1.00 89.19 169 GLU A C 1
ATOM 1369 O O . GLU A 1 169 ? 15.136 8.986 -17.708 1.00 89.19 169 GLU A O 1
ATOM 1374 N N . ILE A 1 170 ? 14.499 7.752 -19.477 1.00 89.25 170 ILE A N 1
ATOM 1375 C CA . ILE A 1 170 ? 14.596 6.453 -18.784 1.00 89.25 170 ILE A CA 1
ATOM 1376 C C . ILE A 1 170 ? 16.033 6.194 -18.325 1.00 89.25 170 ILE A C 1
ATOM 1378 O O . ILE A 1 170 ? 16.257 5.814 -17.173 1.00 89.25 170 ILE A O 1
ATOM 1382 N N . CYS A 1 171 ? 17.012 6.405 -19.212 1.00 87.44 171 CYS A N 1
ATOM 1383 C CA . CYS A 1 171 ? 18.420 6.190 -18.883 1.00 87.44 171 CYS A CA 1
ATOM 1384 C C . CYS A 1 171 ? 18.872 7.072 -17.719 1.00 87.44 171 CYS A C 1
ATOM 1386 O O . CYS A 1 171 ? 19.484 6.578 -16.775 1.00 87.44 171 CYS A O 1
ATOM 1388 N N . ASP A 1 172 ? 18.564 8.364 -17.783 1.00 87.81 172 ASP A N 1
ATOM 1389 C CA . ASP A 1 172 ? 18.930 9.342 -16.761 1.00 87.81 172 ASP A CA 1
ATOM 1390 C C . ASP A 1 172 ? 18.213 9.072 -15.427 1.00 87.81 172 ASP A C 1
ATOM 1392 O O . ASP A 1 172 ? 18.805 9.167 -14.351 1.00 87.81 172 ASP A O 1
ATOM 1396 N N . TYR A 1 173 ? 16.940 8.673 -15.472 1.00 90.12 173 TYR A N 1
ATOM 1397 C CA . TYR A 1 173 ? 16.186 8.282 -14.282 1.00 90.12 173 TYR A CA 1
ATOM 1398 C C . TYR A 1 173 ? 16.804 7.070 -13.579 1.00 90.12 173 TYR A C 1
ATOM 1400 O O . TYR A 1 173 ? 17.091 7.139 -12.381 1.00 90.12 173 TYR A O 1
ATOM 1408 N N . LEU A 1 174 ? 17.015 5.968 -14.310 1.00 89.12 174 LEU A N 1
ATOM 1409 C CA . LEU A 1 174 ? 17.510 4.719 -13.730 1.00 89.12 174 LEU A CA 1
ATOM 1410 C C . LEU A 1 174 ? 18.955 4.867 -13.251 1.00 89.12 174 LEU A C 1
ATOM 1412 O O . LEU A 1 174 ? 19.268 4.427 -12.147 1.00 89.12 174 LEU A O 1
ATOM 1416 N N . LYS A 1 175 ? 19.816 5.553 -14.017 1.00 87.31 175 LYS A N 1
ATOM 1417 C CA . LYS A 1 175 ? 21.189 5.852 -13.585 1.00 87.31 175 LYS A CA 1
ATOM 1418 C C . LYS A 1 175 ? 21.198 6.620 -12.267 1.00 87.31 175 LYS A C 1
ATOM 1420 O O . LYS A 1 175 ? 21.852 6.182 -11.327 1.00 87.31 175 LYS A O 1
ATOM 1425 N N . ARG A 1 176 ? 20.439 7.720 -12.153 1.00 87.88 176 ARG A N 1
ATOM 1426 C CA . ARG A 1 176 ? 20.355 8.493 -10.899 1.00 87.88 176 ARG A CA 1
ATOM 1427 C C . ARG A 1 176 ? 19.839 7.656 -9.735 1.00 87.88 176 ARG A C 1
ATOM 1429 O O . ARG A 1 176 ? 20.413 7.721 -8.650 1.00 87.88 176 ARG A O 1
ATOM 1436 N N . PHE A 1 177 ? 18.808 6.845 -9.966 1.00 88.88 177 PHE A N 1
ATOM 1437 C CA . PHE A 1 177 ? 18.241 5.973 -8.943 1.00 88.88 177 PHE A CA 1
ATOM 1438 C C . PHE A 1 177 ? 19.266 4.944 -8.435 1.00 88.88 177 PHE A C 1
ATOM 1440 O O . PHE A 1 177 ? 19.545 4.904 -7.237 1.00 88.88 177 PHE A O 1
ATOM 1447 N N . PHE A 1 178 ? 19.909 4.180 -9.322 1.00 87.56 178 PHE A N 1
ATOM 1448 C CA . PHE A 1 178 ? 20.878 3.153 -8.918 1.00 87.56 178 PHE A CA 1
ATOM 1449 C C . PHE A 1 178 ? 22.198 3.719 -8.384 1.00 87.56 178 PHE A C 1
ATOM 1451 O O . PHE A 1 178 ? 22.758 3.165 -7.437 1.00 87.56 178 PHE A O 1
ATOM 1458 N N . ILE A 1 179 ? 22.658 4.864 -8.896 1.00 87.19 179 ILE A N 1
ATOM 1459 C CA . ILE A 1 179 ? 23.773 5.607 -8.288 1.00 87.19 179 ILE A CA 1
ATOM 1460 C C . ILE A 1 179 ? 23.395 6.032 -6.867 1.00 87.19 179 ILE A C 1
ATOM 1462 O O . ILE A 1 179 ? 24.206 5.891 -5.953 1.00 87.19 179 ILE A O 1
ATOM 1466 N N . SER A 1 180 ? 22.163 6.503 -6.643 1.00 87.12 180 SER A N 1
ATOM 1467 C CA . SER A 1 180 ? 21.747 6.913 -5.301 1.00 87.12 180 SER A CA 1
ATOM 1468 C C . SER A 1 180 ? 21.832 5.761 -4.296 1.00 87.12 180 SER A C 1
ATOM 1470 O O . SER A 1 180 ? 22.313 5.974 -3.188 1.00 87.12 180 SER A O 1
ATOM 1472 N N . ILE A 1 181 ? 21.481 4.542 -4.707 1.00 86.94 181 ILE A N 1
ATOM 1473 C CA . ILE A 1 181 ? 21.547 3.343 -3.862 1.00 86.94 181 ILE A CA 1
ATOM 1474 C C . ILE A 1 181 ? 22.989 3.003 -3.470 1.00 86.94 181 ILE A C 1
ATOM 1476 O O . ILE A 1 181 ? 23.241 2.622 -2.333 1.00 86.94 181 ILE A O 1
ATOM 1480 N N . LYS A 1 182 ? 23.944 3.153 -4.395 1.00 84.50 182 LYS A N 1
ATOM 1481 C CA . LYS A 1 182 ? 25.345 2.773 -4.162 1.00 84.50 182 LYS A CA 1
ATOM 1482 C C . LYS A 1 182 ? 26.074 3.696 -3.179 1.00 84.50 182 LYS A C 1
ATOM 1484 O O . LYS A 1 182 ? 26.993 3.246 -2.503 1.00 84.50 182 LYS A O 1
ATOM 1489 N N . TYR A 1 183 ? 25.700 4.975 -3.124 1.00 86.50 183 TYR A N 1
ATOM 1490 C CA . TYR A 1 183 ? 26.487 6.009 -2.436 1.00 86.50 183 TYR A CA 1
ATOM 1491 C C . TYR A 1 183 ? 25.779 6.697 -1.264 1.00 86.50 183 TYR A C 1
ATOM 1493 O O . TYR A 1 183 ? 26.369 7.590 -0.665 1.00 86.50 183 TYR A O 1
ATOM 1501 N N . ASN A 1 184 ? 24.532 6.343 -0.946 1.00 89.00 184 ASN A N 1
ATOM 1502 C CA . ASN A 1 184 ? 23.760 7.015 0.105 1.00 89.00 184 ASN A CA 1
ATOM 1503 C C . ASN A 1 184 ? 23.202 6.017 1.118 1.00 89.00 184 ASN A C 1
ATOM 1505 O O . ASN A 1 184 ? 23.057 4.827 0.832 1.00 89.00 184 ASN A O 1
ATOM 1509 N N . LYS A 1 185 ? 22.860 6.520 2.306 1.00 90.56 185 LYS A N 1
ATOM 1510 C CA . LYS A 1 185 ? 22.191 5.717 3.336 1.00 90.56 185 LYS A CA 1
ATOM 1511 C C . LYS A 1 185 ? 20.739 5.406 2.938 1.00 90.56 185 LYS A C 1
ATOM 1513 O O . LYS A 1 185 ? 20.154 6.152 2.150 1.00 90.56 185 LYS A O 1
ATOM 1518 N N . PRO A 1 186 ? 20.120 4.336 3.474 1.00 87.81 186 PRO A N 1
ATOM 1519 C CA . PRO A 1 186 ? 18.759 3.943 3.095 1.00 87.81 186 PRO A CA 1
ATOM 1520 C C . PRO A 1 186 ? 17.706 5.056 3.221 1.00 87.81 186 PRO A C 1
ATOM 1522 O O . PRO A 1 186 ? 16.854 5.196 2.345 1.00 87.81 186 PRO A O 1
ATOM 1525 N N . ASP A 1 187 ? 17.772 5.877 4.269 1.00 89.75 187 ASP A N 1
ATOM 1526 C CA . ASP A 1 187 ? 16.864 7.007 4.486 1.00 89.75 187 ASP A CA 1
ATOM 1527 C C . ASP A 1 187 ? 17.029 8.099 3.415 1.00 89.75 187 ASP A C 1
ATOM 1529 O O . ASP A 1 187 ? 16.047 8.602 2.863 1.00 89.75 187 ASP A O 1
ATOM 1533 N N . GLU A 1 188 ? 18.270 8.409 3.039 1.00 89.56 188 GLU A N 1
ATOM 1534 C CA . GLU A 1 188 ? 18.588 9.356 1.970 1.00 89.56 188 GLU A CA 1
ATOM 1535 C C . GLU A 1 188 ? 18.127 8.844 0.600 1.00 89.56 188 GLU A C 1
ATOM 1537 O O . GLU A 1 188 ? 17.606 9.622 -0.202 1.00 89.56 188 GLU A O 1
ATOM 1542 N N . VAL A 1 189 ? 18.277 7.541 0.330 1.00 88.56 189 VAL A N 1
ATOM 1543 C CA . VAL A 1 189 ? 17.790 6.900 -0.904 1.00 88.56 189 VAL A CA 1
ATOM 1544 C C . VAL A 1 189 ? 16.275 7.032 -1.008 1.00 88.56 189 VAL A C 1
ATOM 1546 O O . VAL A 1 189 ? 15.771 7.446 -2.053 1.00 88.56 189 VAL A O 1
ATOM 1549 N N . ILE A 1 190 ? 15.545 6.737 0.072 1.00 88.69 190 ILE A N 1
ATOM 1550 C CA . ILE A 1 190 ? 14.083 6.867 0.107 1.00 88.69 190 ILE A CA 1
ATOM 1551 C C . ILE A 1 190 ? 13.676 8.323 -0.139 1.00 88.69 190 ILE A C 1
ATOM 1553 O O . ILE A 1 190 ? 12.822 8.583 -0.987 1.00 88.69 190 ILE A O 1
ATOM 1557 N N . ASN A 1 191 ? 14.317 9.283 0.530 1.00 88.19 191 ASN A N 1
ATOM 1558 C CA . ASN A 1 191 ? 14.020 10.706 0.351 1.00 88.19 191 ASN A CA 1
ATOM 1559 C C . ASN A 1 191 ? 14.290 11.185 -1.085 1.00 88.19 191 ASN A C 1
ATOM 1561 O O . ASN A 1 191 ? 13.457 11.880 -1.677 1.00 88.19 191 ASN A O 1
ATOM 1565 N N . LYS A 1 192 ? 15.418 10.774 -1.679 1.00 87.62 192 LYS A N 1
ATOM 1566 C CA . LYS A 1 192 ? 15.757 11.075 -3.079 1.00 87.62 192 LYS A CA 1
ATOM 1567 C C . LYS A 1 192 ? 14.761 10.445 -4.048 1.00 87.62 192 LYS A C 1
ATOM 1569 O O . LYS A 1 192 ? 14.314 11.120 -4.973 1.00 87.62 192 LYS A O 1
ATOM 1574 N N . LEU A 1 193 ? 14.362 9.197 -3.813 1.00 88.44 193 LEU A N 1
ATOM 1575 C CA . LEU A 1 193 ? 13.372 8.506 -4.633 1.00 88.44 193 LEU A CA 1
ATOM 1576 C C . LEU A 1 193 ? 11.998 9.181 -4.549 1.00 88.44 193 LEU A C 1
ATOM 1578 O O . LEU A 1 193 ? 11.374 9.411 -5.582 1.00 88.44 193 LEU A O 1
ATOM 1582 N N . ILE A 1 194 ? 11.545 9.562 -3.352 1.00 87.00 194 ILE A N 1
ATOM 1583 C CA . ILE A 1 194 ? 10.301 10.324 -3.171 1.00 87.00 194 ILE A CA 1
ATOM 1584 C C . ILE A 1 194 ? 10.369 11.631 -3.965 1.00 87.00 194 ILE A C 1
ATOM 1586 O O . ILE A 1 194 ? 9.436 11.947 -4.703 1.00 87.00 194 ILE A O 1
ATOM 1590 N N . HIS A 1 195 ? 11.476 12.374 -3.862 1.00 86.25 195 HIS A N 1
ATOM 1591 C CA . HIS A 1 195 ? 11.669 13.612 -4.616 1.00 86.25 195 HIS A CA 1
ATOM 1592 C C . HIS A 1 195 ? 11.635 13.377 -6.135 1.00 86.25 195 HIS A C 1
ATOM 1594 O O . HIS A 1 195 ? 10.953 14.101 -6.857 1.00 86.25 195 HIS A O 1
ATOM 1600 N N . GLN A 1 196 ? 12.304 12.329 -6.618 1.00 84.31 196 GLN A N 1
ATOM 1601 C CA . GLN A 1 196 ? 12.340 11.958 -8.032 1.00 84.31 196 GLN A CA 1
ATOM 1602 C C . GLN A 1 196 ? 10.958 11.531 -8.554 1.00 84.31 196 GLN A C 1
ATOM 1604 O O . GLN A 1 196 ? 10.575 11.904 -9.664 1.00 84.31 196 GLN A O 1
ATOM 1609 N N . LEU A 1 197 ? 10.181 10.800 -7.749 1.00 85.31 197 LEU A N 1
ATOM 1610 C CA . LEU A 1 197 ? 8.826 10.367 -8.091 1.00 85.31 197 LEU A CA 1
ATOM 1611 C C . LEU A 1 197 ? 7.824 11.522 -8.145 1.00 85.31 197 LEU A C 1
ATOM 1613 O O . LEU A 1 197 ? 6.899 11.442 -8.947 1.00 85.31 197 LEU A O 1
ATOM 1617 N N . ARG A 1 198 ? 8.011 12.621 -7.397 1.00 82.88 198 ARG A N 1
ATOM 1618 C CA . ARG A 1 198 ? 7.118 13.801 -7.475 1.00 82.88 198 ARG A CA 1
ATOM 1619 C C . ARG A 1 198 ? 6.967 14.359 -8.893 1.00 82.88 198 ARG A C 1
ATOM 1621 O O . ARG A 1 198 ? 5.919 14.906 -9.201 1.00 82.88 198 ARG A O 1
ATOM 1628 N N . LYS A 1 199 ? 7.975 14.203 -9.761 1.00 76.94 199 LYS A N 1
ATOM 1629 C CA . LYS A 1 199 ? 7.902 14.619 -11.175 1.00 76.94 199 LYS A CA 1
ATOM 1630 C C . LYS A 1 199 ? 6.900 13.780 -11.986 1.00 76.94 199 LYS A C 1
ATOM 1632 O O . LYS A 1 199 ? 6.302 14.281 -12.933 1.00 76.94 199 LYS A O 1
ATOM 1637 N N . TYR A 1 200 ? 6.743 12.505 -11.634 1.00 73.62 200 TYR A N 1
ATOM 1638 C CA . TYR A 1 200 ? 5.943 11.521 -12.377 1.00 73.62 200 TYR A CA 1
ATOM 1639 C C . TYR A 1 200 ? 4.579 11.273 -11.734 1.00 73.62 200 TYR A C 1
ATOM 1641 O O . TYR A 1 200 ? 3.606 10.932 -12.407 1.00 73.62 200 TYR A O 1
ATOM 1649 N N . LEU A 1 201 ? 4.498 11.474 -10.424 1.00 66.69 201 LEU A N 1
ATOM 1650 C CA . LEU A 1 201 ? 3.261 11.457 -9.679 1.00 66.69 201 LEU A CA 1
ATOM 1651 C C . LEU A 1 201 ? 2.542 12.784 -9.931 1.00 66.69 201 LEU A C 1
ATOM 1653 O O . LEU A 1 201 ? 3.021 13.842 -9.533 1.00 66.69 201 LEU A O 1
ATOM 1657 N N . LYS A 1 202 ? 1.363 12.732 -10.556 1.00 52.53 202 LYS A N 1
ATOM 1658 C CA . LYS A 1 202 ? 0.404 13.846 -10.559 1.00 52.53 202 LYS A CA 1
ATOM 1659 C C . LYS A 1 202 ? -0.166 14.016 -9.146 1.00 52.53 202 LYS A C 1
ATOM 1661 O O . LYS A 1 202 ? -1.327 13.697 -8.906 1.00 52.53 202 LYS A O 1
ATOM 1666 N N . ILE A 1 203 ? 0.675 14.400 -8.190 1.00 46.72 203 ILE A N 1
ATOM 1667 C CA . ILE A 1 203 ? 0.244 14.718 -6.832 1.00 46.72 203 ILE A CA 1
ATOM 1668 C C . ILE A 1 203 ? -0.492 16.053 -6.947 1.00 46.72 203 ILE A C 1
ATOM 1670 O O . ILE A 1 203 ? 0.143 17.077 -7.194 1.00 46.72 203 ILE A O 1
ATOM 1674 N N . GLN A 1 204 ? -1.823 15.998 -6.890 1.00 36.19 204 GLN A N 1
ATOM 1675 C CA . GLN A 1 204 ? -2.658 17.159 -6.582 1.00 36.19 204 GLN A CA 1
ATOM 1676 C C . GLN A 1 204 ? -2.528 17.493 -5.099 1.00 36.19 204 GLN A C 1
ATOM 1678 O O . GLN A 1 204 ? -2.441 16.533 -4.296 1.00 36.19 204 GLN A O 1
#